Protein AF-A0A8H4Y8Q4-F1 (afdb_monomer)

Radius of gyration: 19.84 Å; Cα contacts (8 Å, |Δi|>4): 386; chains: 1; bounding box: 46×46×52 Å

pLDDT: mean 78.46, std 17.48, range [33.16, 97.38]

Sequence (260 aa):
MHTCTQLSSRVSARIMLDKDYASDEAWLRIAQKLTENYFSKENPYVELVQASLDDVESLYQAFQAAHATFTPTDYWKIVAMSRVRDTEEDKSVSLHQAARLHEAQRYRNIFNALGRTLNDQEAAGRITLERVILSALPHPQGYPLAYHFASRANGIAQLARLAGQGQPGFEKVTNRASYLYIGVYLDSFFSESYLTVDGRHLIGPQKQSDGSFLFRQVAYSPYHTLPMIYATTDLGPLVEVLICHAPAGTHLLCGQPLTS

Solvent-accessible surface area (backbone atoms only — not comparable to full-atom values): 14538 Å² total; per-residue (Å²): 136,72,70,52,80,68,40,80,84,70,60,64,47,74,49,73,47,46,56,90,48,62,83,41,72,69,42,49,51,45,54,47,48,47,40,62,75,51,39,70,78,81,29,90,42,48,45,82,41,80,24,28,61,91,34,40,66,39,40,24,66,66,46,66,84,30,48,59,48,77,56,75,82,61,62,71,60,41,58,68,34,63,72,31,47,53,44,20,76,75,62,82,40,55,52,62,56,35,26,32,56,51,52,35,48,31,42,50,27,51,49,53,16,51,12,48,41,54,48,54,24,51,75,70,75,50,75,56,67,63,34,35,37,37,57,40,39,65,66,47,81,96,38,90,82,43,44,66,32,39,27,40,26,50,29,58,52,45,49,58,53,48,23,74,70,75,39,68,30,37,41,57,45,56,69,18,25,24,37,40,33,68,37,50,50,54,64,55,45,76,44,82,75,83,45,44,60,95,88,38,68,66,41,28,73,40,78,43,98,87,72,50,68,51,72,39,68,92,58,95,43,99,85,56,65,55,42,32,34,54,55,92,73,49,45,61,61,57,52,45,39,58,64,61,70,48,62,61,65,42,76,46,82,42,46,50,59,68,78,131

Structure (mmCIF, N/CA/C/O backbone):
data_AF-A0A8H4Y8Q4-F1
#
_entry.id   AF-A0A8H4Y8Q4-F1
#
loop_
_atom_site.group_PDB
_atom_site.id
_atom_site.type_symbol
_atom_site.label_atom_id
_atom_site.label_alt_id
_atom_site.label_comp_id
_atom_site.label_asym_id
_atom_site.label_entity_id
_atom_site.label_seq_id
_atom_site.pdbx_PDB_ins_code
_atom_site.Cartn_x
_atom_site.Cartn_y
_atom_site.Cartn_z
_atom_site.occupancy
_atom_site.B_iso_or_equiv
_atom_site.auth_seq_id
_atom_site.auth_comp_id
_atom_site.auth_asym_id
_atom_site.auth_atom_id
_atom_site.pdbx_PDB_model_num
ATOM 1 N N . MET A 1 1 ? -2.178 -8.935 23.187 1.00 37.47 1 MET A N 1
ATOM 2 C CA . MET A 1 1 ? -2.497 -10.372 23.002 1.00 37.47 1 MET A CA 1
ATOM 3 C C . MET A 1 1 ? -4.000 -10.678 22.896 1.00 37.47 1 MET A C 1
ATOM 5 O O . MET A 1 1 ? -4.327 -11.834 22.682 1.00 37.47 1 MET A O 1
ATOM 9 N N . HIS A 1 2 ? -4.923 -9.705 22.977 1.00 37.62 2 HIS A N 1
ATOM 10 C CA . HIS A 1 2 ? -6.375 -9.974 22.915 1.00 37.62 2 HIS A CA 1
ATOM 11 C C . HIS A 1 2 ? -7.012 -9.968 21.512 1.00 37.62 2 HIS A C 1
ATOM 13 O O . HIS A 1 2 ? -8.178 -10.322 21.387 1.00 37.62 2 HIS A O 1
ATOM 19 N N . THR A 1 3 ? -6.281 -9.608 20.457 1.00 47.44 3 THR A N 1
ATOM 20 C CA . THR A 1 3 ? -6.874 -9.297 19.146 1.00 47.44 3 THR A CA 1
ATOM 21 C C . THR A 1 3 ? -7.250 -10.519 18.305 1.00 47.44 3 THR A C 1
ATOM 23 O O . THR A 1 3 ? -8.259 -10.482 17.612 1.00 47.44 3 THR A O 1
ATOM 26 N N . CYS A 1 4 ? -6.513 -11.634 18.381 1.00 43.62 4 CYS A N 1
ATOM 27 C CA . CYS A 1 4 ? -6.782 -12.780 17.498 1.00 43.62 4 CYS A CA 1
ATOM 28 C C . CYS A 1 4 ? -7.857 -13.743 18.037 1.00 43.62 4 CYS A C 1
ATOM 30 O O . CYS A 1 4 ? -8.635 -14.311 17.273 1.00 43.62 4 CYS A O 1
ATOM 32 N N . THR A 1 5 ? -7.988 -13.883 19.361 1.00 39.00 5 THR A N 1
ATOM 33 C CA . THR A 1 5 ? -8.936 -14.839 19.962 1.00 39.00 5 THR A CA 1
ATOM 34 C C . THR A 1 5 ? -10.404 -14.459 19.708 1.00 39.00 5 THR A C 1
ATOM 36 O O . THR A 1 5 ? -11.255 -15.343 19.621 1.00 39.00 5 THR A O 1
ATOM 39 N N . GLN A 1 6 ? -10.704 -13.167 19.510 1.00 37.84 6 GLN A N 1
ATOM 40 C CA . GLN A 1 6 ? -12.048 -12.680 19.155 1.00 37.84 6 GLN A CA 1
ATOM 41 C C . GLN A 1 6 ? -12.353 -12.689 17.646 1.00 37.84 6 GLN A C 1
ATOM 43 O O . GLN A 1 6 ? -13.524 -12.634 17.275 1.00 37.84 6 GLN A O 1
ATOM 48 N N . LEU A 1 7 ? -11.346 -12.817 16.772 1.00 41.03 7 LEU A N 1
ATOM 49 C CA . LEU A 1 7 ? -11.551 -12.878 15.317 1.00 41.03 7 LEU A CA 1
ATOM 50 C C . LEU A 1 7 ? -12.158 -14.220 14.864 1.00 41.03 7 LEU A C 1
ATOM 52 O O . LEU A 1 7 ? -12.835 -14.273 13.842 1.00 41.03 7 LEU A O 1
ATOM 56 N N . SER A 1 8 ? -12.010 -15.283 15.660 1.00 34.28 8 SER A N 1
ATOM 57 C CA . SER A 1 8 ? -12.345 -16.673 15.296 1.00 34.28 8 SER A CA 1
ATOM 58 C C . SER A 1 8 ? -13.823 -16.986 14.999 1.00 34.28 8 SER A C 1
ATOM 60 O O . SER A 1 8 ? -14.113 -18.082 14.531 1.00 34.28 8 SER A O 1
ATOM 62 N N . SER A 1 9 ? -14.765 -16.058 15.218 1.00 33.16 9 SER A N 1
ATOM 63 C CA . SER A 1 9 ? -16.194 -16.290 14.925 1.00 33.16 9 SER A CA 1
ATOM 64 C C . SER A 1 9 ? -16.791 -15.401 13.828 1.00 33.16 9 SER A C 1
ATOM 66 O O . SER A 1 9 ? -17.943 -15.620 13.452 1.00 33.16 9 SER A O 1
ATOM 68 N N . ARG A 1 10 ? -16.050 -14.401 13.314 1.00 41.62 10 ARG A N 1
ATOM 69 C CA . ARG A 1 10 ? -16.551 -13.402 12.341 1.00 41.62 10 ARG A CA 1
ATOM 70 C C . ARG A 1 10 ? -15.442 -12.755 11.495 1.00 41.62 10 ARG A C 1
ATOM 72 O O . ARG A 1 10 ? -15.470 -11.544 11.282 1.00 41.62 10 ARG A O 1
ATOM 79 N N . VAL A 1 11 ? -14.435 -13.503 11.037 1.00 44.25 11 VAL A N 1
ATOM 80 C CA . VAL A 1 11 ? -13.510 -12.932 10.040 1.00 44.25 11 VAL A CA 1
ATOM 81 C C . VAL A 1 11 ? -14.318 -12.690 8.769 1.00 44.25 11 VAL A C 1
ATOM 83 O O . VAL A 1 11 ? -14.837 -13.632 8.194 1.00 44.25 11 VAL A O 1
ATOM 86 N N . SER A 1 12 ? -14.477 -11.434 8.367 1.00 54.50 12 SER A N 1
ATOM 87 C CA . SER A 1 12 ? -14.958 -11.054 7.041 1.00 54.50 12 SER A CA 1
ATOM 88 C C . SER A 1 12 ? -13.842 -10.262 6.368 1.00 54.50 12 SER A C 1
ATOM 90 O O . SER A 1 12 ? -13.534 -9.154 6.813 1.00 54.50 12 SER A O 1
ATOM 92 N N . ALA A 1 13 ? -13.181 -10.814 5.353 1.00 56.72 13 ALA A N 1
ATOM 93 C CA . ALA A 1 13 ? -12.210 -10.052 4.572 1.00 56.72 13 ALA A CA 1
ATOM 94 C C . ALA A 1 13 ? -12.961 -9.165 3.576 1.00 56.72 13 ALA A C 1
ATOM 96 O O . ALA A 1 13 ? -13.864 -9.641 2.899 1.00 56.72 13 ALA A O 1
ATOM 97 N N . ARG A 1 14 ? -12.586 -7.888 3.473 1.00 61.12 14 ARG A N 1
ATOM 98 C CA . ARG A 1 14 ? -13.095 -6.988 2.433 1.00 61.12 14 ARG A CA 1
ATOM 99 C C . ARG A 1 14 ? -12.032 -6.804 1.372 1.00 61.12 14 ARG A C 1
ATOM 101 O O . ARG A 1 14 ? -10.989 -6.217 1.653 1.00 61.12 14 ARG A O 1
ATOM 108 N N . ILE A 1 15 ? -12.283 -7.315 0.172 1.00 58.69 15 ILE A N 1
ATOM 109 C CA . ILE A 1 15 ? -11.370 -7.134 -0.958 1.00 58.69 15 ILE A CA 1
ATOM 110 C C . ILE A 1 15 ? -11.899 -5.997 -1.819 1.00 58.69 15 ILE A C 1
ATOM 112 O O . ILE A 1 15 ? -13.039 -6.024 -2.281 1.00 58.69 15 ILE A O 1
ATOM 116 N N . MET A 1 16 ? -11.050 -4.992 -2.013 1.00 63.53 16 MET A N 1
ATOM 117 C CA . MET A 1 16 ? -11.364 -3.824 -2.819 1.00 63.53 16 MET A CA 1
ATOM 118 C C . MET A 1 16 ? -10.990 -4.067 -4.274 1.00 63.53 16 MET A C 1
ATOM 120 O O . MET A 1 16 ? -9.832 -4.347 -4.588 1.00 63.53 16 MET A O 1
ATOM 124 N N . LEU A 1 17 ? -11.963 -3.894 -5.161 1.00 55.91 17 LEU A N 1
ATOM 125 C CA . LEU A 1 17 ? -11.732 -3.814 -6.598 1.00 55.91 17 LEU A CA 1
ATOM 126 C C . LEU A 1 17 ? -11.793 -2.344 -7.002 1.00 55.91 17 LEU A C 1
ATOM 128 O O . LEU A 1 17 ? -12.824 -1.702 -6.811 1.00 55.91 17 LEU A O 1
ATOM 132 N N . ASP A 1 18 ? -10.681 -1.814 -7.506 1.00 56.69 18 ASP A N 1
ATOM 133 C CA . ASP A 1 18 ? -10.576 -0.411 -7.909 1.00 56.69 18 ASP A CA 1
ATOM 134 C C . ASP A 1 18 ? -11.319 -0.157 -9.240 1.00 56.69 18 ASP A C 1
ATOM 136 O O . ASP A 1 18 ? -11.159 -0.892 -10.215 1.00 56.69 18 ASP A O 1
ATOM 140 N N . LYS A 1 19 ? -12.200 0.851 -9.259 1.00 48.88 19 LYS A N 1
ATOM 141 C CA . LYS A 1 19 ? -13.142 1.138 -10.357 1.00 48.88 19 LYS A CA 1
ATOM 142 C C . LYS A 1 19 ? -12.472 1.505 -11.679 1.00 48.88 19 LYS A C 1
ATOM 144 O O . LYS A 1 19 ? -13.061 1.268 -12.730 1.00 48.88 19 LYS A O 1
ATOM 149 N N . ASP A 1 20 ? -11.244 2.019 -11.639 1.00 51.69 20 ASP A N 1
ATOM 150 C CA . ASP A 1 20 ? -10.467 2.306 -12.851 1.00 51.69 20 ASP A CA 1
ATOM 151 C C . ASP A 1 20 ? -10.075 1.022 -13.607 1.00 51.69 20 ASP A C 1
ATOM 153 O O . ASP A 1 20 ? -9.630 1.083 -14.750 1.00 51.69 20 ASP A O 1
ATOM 157 N N . TYR A 1 21 ? -10.279 -0.147 -12.988 1.00 50.00 21 TYR A N 1
ATOM 158 C CA . TYR A 1 21 ? -10.114 -1.463 -13.599 1.00 50.00 21 TYR A CA 1
ATOM 159 C C . TYR A 1 21 ? -11.422 -2.034 -14.182 1.00 50.00 21 TYR A C 1
ATOM 161 O O . TYR A 1 21 ? -11.396 -3.116 -14.751 1.00 50.00 21 TYR A O 1
ATOM 169 N N . ALA A 1 22 ? -12.572 -1.355 -14.068 1.00 41.34 22 ALA A N 1
ATOM 170 C CA . ALA A 1 22 ? -13.877 -1.906 -14.467 1.00 41.34 22 ALA A CA 1
ATOM 171 C C . ALA A 1 22 ? -14.235 -1.731 -15.959 1.00 41.34 22 ALA A C 1
ATOM 173 O O . ALA A 1 22 ? -15.208 -2.325 -16.418 1.00 41.34 22 ALA A O 1
ATOM 174 N N . SER A 1 23 ? -13.482 -0.930 -16.722 1.00 42.22 23 SER A N 1
ATOM 175 C CA . SER A 1 23 ? -13.707 -0.721 -18.165 1.00 42.22 23 SER A CA 1
ATOM 176 C C . SER A 1 23 ? -12.983 -1.729 -19.063 1.00 42.22 23 SER A C 1
ATOM 178 O O . SER A 1 23 ? -13.208 -1.749 -20.271 1.00 42.22 23 SER A O 1
ATOM 180 N N . ASP A 1 24 ? -12.126 -2.571 -18.489 1.00 48.88 24 ASP A N 1
ATOM 181 C CA . ASP A 1 24 ? -11.402 -3.617 -19.197 1.00 48.88 24 ASP A CA 1
ATOM 182 C C . ASP A 1 24 ? -12.163 -4.944 -19.041 1.00 48.88 24 ASP A C 1
ATOM 184 O O . ASP A 1 24 ? -12.307 -5.475 -17.935 1.00 48.88 24 ASP A O 1
ATOM 188 N N . GLU A 1 25 ? -12.678 -5.489 -20.148 1.00 46.06 25 GLU A N 1
ATOM 189 C CA . GLU A 1 25 ? -13.398 -6.771 -20.164 1.00 46.06 25 GLU A CA 1
ATOM 190 C C . GLU A 1 25 ? -12.602 -7.908 -19.505 1.00 46.06 25 GLU A C 1
ATOM 192 O O . GLU A 1 25 ? -13.195 -8.831 -18.937 1.00 46.06 25 GLU A O 1
ATOM 197 N N . ALA A 1 26 ? -11.266 -7.849 -19.535 1.00 45.84 26 ALA A N 1
ATOM 198 C CA . ALA A 1 26 ? -10.424 -8.825 -18.857 1.00 45.84 26 ALA A CA 1
ATOM 199 C C . ALA A 1 26 ? -10.619 -8.785 -17.333 1.00 45.84 26 ALA A C 1
ATOM 201 O O . ALA A 1 26 ? -10.642 -9.832 -16.688 1.00 45.84 26 ALA A O 1
ATOM 202 N N . TRP A 1 27 ? -10.832 -7.602 -16.754 1.00 49.31 27 TRP A N 1
ATOM 203 C CA . TRP A 1 27 ? -11.018 -7.418 -15.317 1.00 49.31 27 TRP A CA 1
ATOM 204 C C . TRP A 1 27 ? -12.427 -7.726 -14.846 1.00 49.31 27 TRP A C 1
ATOM 206 O O . TRP A 1 27 ? -12.563 -8.300 -13.771 1.00 49.31 27 TRP A O 1
ATOM 216 N N . LEU A 1 28 ? -13.459 -7.454 -15.646 1.00 48.72 28 LEU A N 1
ATOM 217 C CA . LEU A 1 28 ? -14.800 -7.968 -15.352 1.00 48.72 28 LEU A CA 1
ATOM 218 C C . LEU A 1 28 ? -14.789 -9.499 -15.318 1.00 48.72 28 LEU A C 1
ATOM 220 O O . LEU A 1 28 ? -15.337 -10.087 -14.392 1.00 48.72 28 LEU A O 1
ATOM 224 N N . ARG A 1 29 ? -14.059 -10.148 -16.236 1.00 51.59 29 ARG A N 1
ATOM 225 C CA . ARG A 1 29 ? -13.856 -11.606 -16.224 1.00 51.59 29 ARG A CA 1
ATOM 226 C C . ARG A 1 29 ? -12.998 -12.085 -15.053 1.00 51.59 29 ARG A C 1
ATOM 228 O O . ARG A 1 29 ? -13.251 -13.173 -14.551 1.00 51.59 29 ARG A O 1
ATOM 235 N N . ILE A 1 30 ? -12.000 -11.321 -14.601 1.00 51.16 30 ILE A N 1
ATOM 236 C CA . ILE A 1 30 ? -11.192 -11.663 -13.415 1.00 51.16 30 ILE A CA 1
ATOM 237 C C . ILE A 1 30 ? -12.004 -11.474 -12.135 1.00 51.16 30 ILE A C 1
ATOM 239 O O . ILE A 1 30 ? -12.011 -12.370 -11.306 1.00 51.16 30 ILE A O 1
ATOM 243 N N . ALA A 1 31 ? -12.720 -10.363 -11.974 1.00 50.50 31 ALA A N 1
ATOM 244 C CA . ALA A 1 31 ? -13.616 -10.122 -10.849 1.00 50.50 31 ALA A CA 1
ATOM 245 C C . ALA A 1 31 ? -14.717 -11.185 -10.805 1.00 50.50 31 ALA A C 1
ATOM 247 O O . ALA A 1 31 ? -14.962 -11.763 -9.750 1.00 50.50 31 ALA A O 1
ATOM 248 N N . GLN A 1 32 ? -15.302 -11.521 -11.956 1.00 52.50 32 GLN A N 1
ATOM 249 C CA . GLN A 1 32 ? -16.266 -12.605 -12.093 1.00 52.50 32 GLN A CA 1
ATOM 250 C C . GLN A 1 32 ? -15.640 -13.962 -11.746 1.00 52.50 32 GLN A C 1
ATOM 252 O O . GLN A 1 32 ? -16.186 -14.653 -10.901 1.00 52.50 32 GLN A O 1
ATOM 257 N N . LYS A 1 33 ? -14.453 -14.310 -12.263 1.00 54.44 33 LYS A N 1
ATOM 258 C CA . LYS A 1 33 ? -13.744 -15.556 -11.906 1.00 54.44 33 LYS A CA 1
ATOM 259 C C . LYS A 1 33 ? -13.305 -15.616 -10.446 1.00 54.44 33 LYS A C 1
ATOM 261 O O . LYS A 1 33 ? -13.324 -16.691 -9.865 1.00 54.44 33 LYS A O 1
ATOM 266 N N . LEU A 1 34 ? -12.895 -14.503 -9.846 1.00 52.91 34 LEU A N 1
ATOM 267 C CA . LEU A 1 34 ? -12.576 -14.418 -8.420 1.00 52.91 34 LEU A CA 1
ATOM 268 C C . LEU A 1 34 ? -13.847 -14.649 -7.598 1.00 52.91 34 LEU A C 1
ATOM 270 O O . LEU A 1 34 ? -13.844 -15.442 -6.662 1.00 52.91 34 LEU A O 1
ATOM 274 N N . THR A 1 35 ? -14.954 -14.025 -7.999 1.00 55.12 35 THR A N 1
ATOM 275 C CA . THR A 1 35 ? -16.261 -14.202 -7.358 1.00 55.12 35 THR A CA 1
ATOM 276 C C . THR A 1 35 ? -16.765 -15.642 -7.505 1.00 55.12 35 THR A C 1
ATOM 278 O O . THR A 1 35 ? -17.180 -16.255 -6.526 1.00 55.12 35 THR A O 1
ATOM 281 N N . GLU A 1 36 ? -16.671 -16.220 -8.701 1.00 54.97 36 GLU A N 1
ATOM 282 C CA . GLU A 1 36 ? -17.127 -17.573 -9.029 1.00 54.97 36 GLU A CA 1
ATOM 283 C C . GLU A 1 36 ? -16.255 -18.654 -8.373 1.00 54.97 36 GLU A C 1
ATOM 285 O O . GLU A 1 36 ? -16.805 -19.536 -7.717 1.00 54.97 36 GLU A O 1
ATOM 290 N N . ASN A 1 37 ? -14.922 -18.561 -8.478 1.00 47.72 37 ASN A N 1
ATOM 291 C CA . ASN A 1 37 ? -13.997 -19.612 -8.030 1.00 47.72 37 ASN A CA 1
ATOM 292 C C . ASN A 1 37 ? -13.602 -19.520 -6.552 1.00 47.72 37 ASN A C 1
ATOM 294 O O . ASN A 1 37 ? -13.277 -20.547 -5.971 1.00 47.72 37 ASN A O 1
ATOM 298 N N . TYR A 1 38 ? -13.601 -18.330 -5.940 1.00 49.00 38 TYR A N 1
ATOM 299 C CA . TYR A 1 38 ? -13.108 -18.163 -4.564 1.00 49.00 38 TYR A CA 1
ATOM 300 C C . TYR A 1 38 ? -14.175 -17.700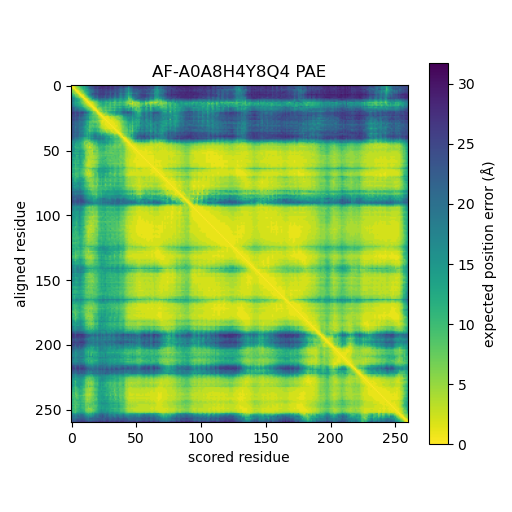 -3.566 1.00 49.00 38 TYR A C 1
ATOM 302 O O . TYR A 1 38 ? -14.042 -17.994 -2.379 1.00 49.00 38 TYR A O 1
ATOM 310 N N . PHE A 1 39 ? -15.241 -17.015 -4.005 1.00 55.06 39 PHE A N 1
ATOM 311 C CA . PHE A 1 39 ? -16.126 -16.294 -3.073 1.00 55.06 39 PHE A CA 1
ATOM 312 C C . PHE A 1 39 ? -17.601 -16.716 -3.083 1.00 55.06 39 PHE A C 1
ATOM 314 O O . PHE A 1 39 ? -18.301 -16.449 -2.112 1.00 55.06 39 PHE A O 1
ATOM 321 N N . SER A 1 40 ? -18.091 -17.424 -4.107 1.00 51.12 40 SER A N 1
ATOM 322 C CA . SER A 1 40 ? -19.528 -17.747 -4.203 1.00 51.12 40 SER A CA 1
ATOM 323 C C . SER A 1 40 ? -19.951 -19.081 -3.567 1.00 51.12 40 SER A C 1
ATOM 325 O O . SER A 1 40 ? -21.141 -19.273 -3.315 1.00 51.12 40 SER A O 1
ATOM 327 N N . LYS A 1 41 ? -19.012 -19.988 -3.245 1.00 50.09 41 LYS A N 1
ATOM 328 C CA . LYS A 1 41 ? -19.313 -21.255 -2.537 1.00 50.09 41 LYS A CA 1
ATOM 329 C C . LYS A 1 41 ? -18.274 -21.724 -1.514 1.00 50.09 41 LYS A C 1
ATOM 331 O O . LYS A 1 41 ? -18.666 -22.402 -0.570 1.00 50.09 41 LYS A O 1
ATOM 336 N N . GLU A 1 42 ? -16.995 -21.380 -1.663 1.00 52.31 42 GLU A N 1
ATOM 337 C CA . GLU A 1 42 ? -15.927 -21.956 -0.821 1.00 52.31 42 GLU A CA 1
ATOM 338 C C . GLU A 1 42 ? -15.462 -21.057 0.334 1.00 52.31 42 GLU A C 1
ATOM 340 O O . GLU A 1 42 ? -14.870 -21.560 1.288 1.00 52.31 42 GLU A O 1
ATOM 345 N N . ASN A 1 43 ? -15.763 -19.752 0.314 1.00 60.03 43 ASN A N 1
ATOM 346 C CA . ASN A 1 43 ? -15.343 -18.844 1.383 1.00 60.03 43 ASN A CA 1
ATOM 347 C C . ASN A 1 43 ? -16.408 -17.775 1.716 1.00 60.03 43 ASN A C 1
ATOM 349 O O . ASN A 1 43 ? -16.296 -16.632 1.272 1.00 60.03 43 ASN A O 1
ATOM 353 N N . PRO A 1 44 ? -17.439 -18.110 2.524 1.00 66.00 44 PRO A N 1
ATOM 354 C CA . PRO A 1 44 ? -18.514 -17.181 2.913 1.00 66.00 44 PRO A CA 1
ATOM 355 C C . PRO A 1 44 ? -18.034 -16.027 3.815 1.00 66.00 44 PRO A C 1
ATOM 357 O O . PRO A 1 44 ? -18.818 -15.167 4.208 1.00 66.00 44 PRO A O 1
ATOM 360 N N . TYR A 1 45 ? -16.746 -16.021 4.156 1.00 73.06 45 TYR A N 1
ATOM 361 C CA . TYR A 1 45 ? -16.073 -15.067 5.026 1.00 73.06 45 TYR A CA 1
ATOM 362 C C . TYR A 1 45 ? -15.351 -13.965 4.240 1.00 73.06 45 TYR A C 1
ATOM 364 O O . TYR A 1 45 ? -14.514 -13.257 4.795 1.00 73.06 45 TYR A O 1
ATOM 372 N N . VAL A 1 46 ? -15.628 -13.808 2.944 1.00 73.19 46 VAL A N 1
ATOM 373 C CA . VAL A 1 46 ? -15.052 -12.730 2.135 1.00 73.19 46 VAL A CA 1
ATOM 374 C C . VAL A 1 46 ? -16.153 -11.948 1.434 1.00 73.19 46 VAL A C 1
ATOM 376 O O . VAL A 1 46 ? -16.982 -12.498 0.717 1.00 73.19 46 VAL A O 1
ATOM 379 N N . GLU A 1 47 ? -16.135 -10.640 1.650 1.00 79.00 47 GLU A N 1
ATOM 380 C CA . GLU A 1 47 ? -17.000 -9.650 1.029 1.00 79.00 47 GLU A CA 1
ATOM 381 C C . GLU A 1 47 ? -16.192 -8.891 -0.033 1.00 79.00 47 GLU A C 1
ATOM 383 O O . GLU A 1 47 ? -15.110 -8.360 0.233 1.00 79.00 47 GLU A O 1
ATOM 388 N N . LEU A 1 48 ? -16.715 -8.816 -1.253 1.00 75.62 48 LEU A N 1
ATOM 389 C CA . LEU A 1 48 ? -16.164 -7.940 -2.283 1.00 75.62 48 LEU A CA 1
ATOM 390 C C . LEU A 1 48 ? -16.822 -6.570 -2.170 1.00 75.62 48 LEU A C 1
ATOM 392 O O . LEU A 1 48 ? -18.045 -6.459 -2.222 1.00 75.62 48 LEU A O 1
ATOM 396 N N . VAL A 1 49 ? -16.002 -5.528 -2.045 1.00 81.38 49 VAL A N 1
ATOM 397 C CA . VAL A 1 49 ? -16.469 -4.141 -1.997 1.00 81.38 49 VAL A CA 1
ATOM 398 C C . VAL A 1 49 ? -15.904 -3.374 -3.184 1.00 81.38 49 VAL A C 1
ATOM 400 O O . VAL A 1 49 ? -14.707 -3.423 -3.480 1.00 81.38 49 VAL A O 1
ATOM 403 N N . GLN A 1 50 ? -16.771 -2.657 -3.887 1.00 79.88 50 GLN A N 1
ATOM 404 C CA . GLN A 1 50 ? -16.339 -1.771 -4.958 1.00 79.88 50 GLN A CA 1
ATOM 405 C C . GLN A 1 50 ? -15.799 -0.479 -4.344 1.00 79.88 50 GLN A C 1
ATOM 407 O O . GLN A 1 50 ? -16.493 0.196 -3.586 1.00 79.88 50 GLN A O 1
ATOM 412 N N . ALA A 1 51 ? -14.561 -0.129 -4.676 1.00 84.94 51 ALA A N 1
ATOM 413 C CA . ALA A 1 51 ? -13.925 1.102 -4.221 1.00 84.94 51 ALA A CA 1
ATOM 414 C C . ALA A 1 51 ? -12.983 1.622 -5.310 1.00 84.94 51 ALA A C 1
ATOM 416 O O . ALA A 1 51 ? -12.952 1.095 -6.412 1.00 84.94 51 ALA A O 1
ATOM 417 N N . SER A 1 52 ? -12.237 2.688 -5.059 1.00 88.06 52 SER A N 1
ATOM 418 C CA . SER A 1 52 ? -11.275 3.225 -6.018 1.00 88.06 52 SER A CA 1
ATOM 419 C C . SER A 1 52 ? -10.182 3.987 -5.308 1.00 88.06 52 SER A C 1
ATOM 421 O O . SER A 1 52 ? -10.465 4.858 -4.489 1.00 88.06 52 SER A O 1
ATOM 423 N N . LEU A 1 53 ? -8.926 3.731 -5.674 1.00 90.62 53 LEU A N 1
ATOM 424 C CA . LEU A 1 53 ? -7.785 4.434 -5.078 1.00 90.62 53 LEU A CA 1
ATOM 425 C C . LEU A 1 53 ? -7.769 5.929 -5.437 1.00 90.62 53 LEU A C 1
ATOM 427 O O . LEU A 1 53 ? -7.112 6.731 -4.773 1.00 90.62 53 LEU A O 1
ATOM 431 N N . ASP A 1 54 ? -8.540 6.319 -6.447 1.00 90.12 54 ASP A N 1
ATOM 432 C CA . ASP A 1 54 ? -8.729 7.698 -6.887 1.00 90.12 54 ASP A CA 1
ATOM 433 C C . ASP A 1 54 ? -9.937 8.404 -6.244 1.00 90.12 54 ASP A C 1
ATOM 435 O O . ASP A 1 54 ? -10.178 9.575 -6.520 1.00 90.12 54 ASP A O 1
ATOM 439 N N . ASP A 1 55 ? -10.687 7.724 -5.372 1.00 92.62 55 ASP A N 1
ATOM 440 C CA . ASP A 1 55 ? -11.938 8.232 -4.802 1.00 92.62 55 ASP A CA 1
ATOM 441 C C . ASP A 1 55 ? -11.994 8.006 -3.288 1.00 92.62 55 ASP A C 1
ATOM 443 O O . ASP A 1 55 ? -12.310 6.916 -2.805 1.00 92.62 55 ASP A O 1
ATOM 447 N N . VAL A 1 56 ? -11.700 9.072 -2.542 1.00 95.81 56 VAL A N 1
ATOM 448 C CA . VAL A 1 56 ? -11.616 9.063 -1.074 1.00 95.81 56 VAL A CA 1
ATOM 449 C C . VAL A 1 56 ? -12.911 8.589 -0.416 1.00 95.81 56 VAL A C 1
ATOM 451 O O . VAL A 1 56 ? -12.837 7.891 0.593 1.00 95.81 56 VAL A O 1
ATOM 454 N N . GLU A 1 57 ? -14.079 8.936 -0.962 1.00 95.75 57 GLU A N 1
ATOM 455 C CA . GLU A 1 57 ? -15.356 8.532 -0.367 1.00 95.75 57 GLU A CA 1
ATOM 456 C C . GLU A 1 57 ? -15.537 7.020 -0.494 1.00 95.75 57 GLU A C 1
ATOM 458 O O . GLU A 1 57 ? -15.834 6.348 0.490 1.00 95.75 57 GLU A O 1
ATOM 463 N N . SER A 1 58 ? -15.250 6.461 -1.671 1.00 92.88 58 SER A N 1
ATOM 464 C CA . SER A 1 58 ? -15.333 5.012 -1.883 1.00 92.88 58 SER A CA 1
ATOM 465 C C . SER A 1 58 ? -14.380 4.220 -0.970 1.00 92.88 58 SER A C 1
ATOM 467 O O . SER A 1 58 ? -14.751 3.176 -0.435 1.00 92.88 58 SER A O 1
ATOM 469 N N . LEU A 1 59 ? -13.168 4.744 -0.732 1.00 94.69 59 LEU A N 1
ATOM 470 C CA . LEU A 1 59 ? -12.195 4.162 0.199 1.00 94.69 59 LEU A CA 1
ATOM 471 C C . LEU A 1 59 ? -12.701 4.223 1.641 1.00 94.69 59 LEU A C 1
ATOM 473 O O . LEU A 1 59 ? -12.614 3.245 2.378 1.00 94.69 59 LEU A O 1
ATOM 477 N N . TYR A 1 60 ? -13.242 5.373 2.041 1.00 95.44 60 TYR A N 1
ATOM 478 C CA . TYR A 1 60 ? -13.794 5.579 3.373 1.00 95.44 60 TYR A CA 1
ATOM 479 C C . TYR A 1 60 ? -14.921 4.579 3.665 1.00 95.44 60 TYR A C 1
ATOM 481 O O . TYR A 1 60 ? -14.869 3.894 4.685 1.00 95.44 60 TYR A O 1
ATOM 489 N N . GLN A 1 61 ? -15.868 4.407 2.736 1.00 92.25 61 GLN A N 1
AT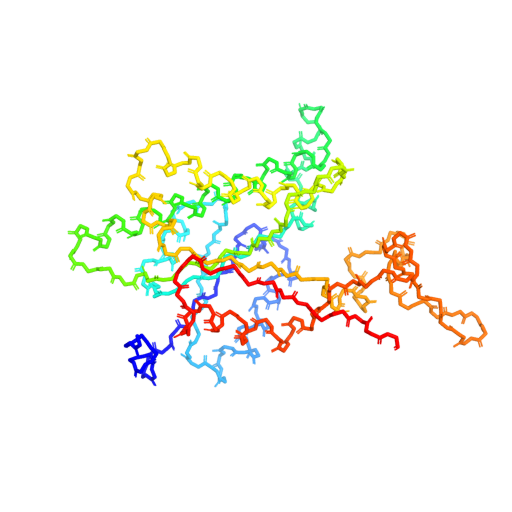OM 490 C CA . GLN A 1 61 ? -16.949 3.421 2.863 1.00 92.25 61 GLN A CA 1
ATOM 491 C C . GLN A 1 61 ? -16.410 1.985 2.994 1.00 92.25 61 GLN A C 1
ATOM 493 O O . GLN A 1 61 ? -16.884 1.213 3.832 1.00 92.25 61 GLN A O 1
ATOM 498 N N . ALA A 1 62 ? -15.367 1.632 2.232 1.00 90.12 62 ALA A N 1
ATOM 499 C CA . ALA A 1 62 ? -14.725 0.323 2.342 1.00 90.12 62 ALA A CA 1
ATOM 500 C C . ALA A 1 62 ? -14.093 0.086 3.731 1.00 90.12 62 ALA A C 1
ATOM 502 O O . ALA A 1 62 ? -14.151 -1.033 4.251 1.00 90.12 62 ALA A O 1
ATOM 503 N N . PHE A 1 63 ? -13.538 1.131 4.357 1.00 93.25 63 PHE A N 1
ATOM 504 C CA . PHE A 1 63 ? -12.825 1.041 5.636 1.00 93.25 63 PHE A CA 1
ATOM 505 C C . PHE A 1 63 ? -13.714 1.070 6.885 1.00 93.25 63 PHE A C 1
ATOM 507 O O . PHE A 1 63 ? -13.269 0.593 7.928 1.00 93.25 63 PHE A O 1
ATOM 514 N N . GLN A 1 64 ? -14.953 1.571 6.811 1.00 89.50 64 GLN A N 1
ATOM 515 C CA . GLN A 1 64 ? -15.786 1.840 7.997 1.00 89.50 64 GLN A CA 1
ATOM 516 C C . GLN A 1 64 ? -15.923 0.666 8.985 1.00 89.50 64 GLN A C 1
ATOM 518 O O . GLN A 1 64 ? -15.899 0.889 10.195 1.00 89.50 64 GLN A O 1
ATOM 523 N N . ALA A 1 65 ? -16.049 -0.570 8.491 1.00 84.06 65 ALA A N 1
ATOM 524 C CA . ALA A 1 65 ? -16.235 -1.766 9.323 1.00 84.06 65 ALA A CA 1
ATOM 525 C C . ALA A 1 65 ? -14.961 -2.617 9.493 1.00 84.06 65 ALA A C 1
ATOM 527 O O . ALA A 1 65 ? -15.010 -3.710 10.061 1.00 84.06 65 ALA A O 1
ATOM 528 N N . ALA A 1 66 ? -13.819 -2.154 8.979 1.00 89.81 66 ALA A N 1
ATOM 529 C CA . ALA A 1 66 ? -12.582 -2.921 9.006 1.00 89.81 66 ALA A CA 1
ATOM 530 C C . ALA A 1 66 ? -11.942 -2.921 10.406 1.00 89.81 66 ALA A C 1
ATOM 532 O O . ALA A 1 66 ? -11.956 -1.912 11.116 1.00 89.81 66 ALA A O 1
ATOM 533 N N . HIS A 1 67 ? -11.338 -4.055 10.777 1.00 91.88 67 HIS A N 1
ATOM 534 C CA . HIS A 1 67 ? -10.467 -4.165 11.958 1.00 91.88 67 HIS A CA 1
ATOM 535 C C . HIS A 1 67 ? -8.986 -4.005 11.605 1.00 91.88 67 HIS A C 1
ATOM 537 O O . HIS A 1 67 ? -8.180 -3.505 12.390 1.00 91.88 67 HIS A O 1
ATOM 543 N N . ALA A 1 68 ? -8.633 -4.401 10.387 1.00 94.19 68 ALA A N 1
ATOM 544 C CA . ALA A 1 68 ? -7.310 -4.264 9.819 1.00 94.19 68 ALA A CA 1
ATOM 545 C C . ALA A 1 68 ? -7.421 -3.928 8.330 1.00 94.19 68 ALA A C 1
ATOM 547 O O . ALA A 1 68 ? -8.411 -4.274 7.685 1.00 94.19 68 ALA A O 1
ATOM 548 N N . THR A 1 69 ? -6.395 -3.287 7.777 1.00 94.44 69 THR A N 1
ATOM 549 C CA . THR A 1 69 ? -6.280 -3.036 6.333 1.00 94.44 69 THR A CA 1
ATOM 550 C C . THR A 1 69 ? -4.930 -3.506 5.812 1.00 94.44 69 THR A C 1
ATOM 552 O O . THR A 1 69 ? -3.931 -3.435 6.524 1.00 94.44 69 THR A O 1
ATOM 555 N N . PHE A 1 70 ? -4.895 -3.951 4.558 1.00 93.12 70 PHE A N 1
ATOM 556 C CA . PHE A 1 70 ? -3.670 -4.123 3.784 1.00 93.12 70 PHE A CA 1
ATOM 557 C C . PHE A 1 70 ? -3.818 -3.335 2.484 1.00 93.12 70 PHE A C 1
ATOM 559 O O . PHE A 1 70 ? -4.717 -3.620 1.697 1.00 93.12 70 PHE A O 1
ATOM 566 N N . THR A 1 71 ? -2.977 -2.320 2.271 1.00 88.06 71 THR A N 1
ATOM 567 C CA . THR A 1 71 ? -3.151 -1.362 1.166 1.00 88.06 71 THR A CA 1
ATOM 568 C C . THR A 1 71 ? -1.938 -1.354 0.226 1.00 88.06 71 THR A C 1
ATOM 570 O O . THR A 1 71 ? -1.018 -0.544 0.403 1.00 88.06 71 THR A O 1
ATOM 573 N N . PRO A 1 72 ? -1.883 -2.259 -0.766 1.00 87.56 72 PRO A N 1
ATOM 574 C CA . PRO A 1 72 ? -0.896 -2.191 -1.835 1.00 87.56 72 PRO A CA 1
ATOM 575 C C . PRO A 1 72 ? -1.301 -1.175 -2.915 1.00 87.56 72 PRO A C 1
ATOM 5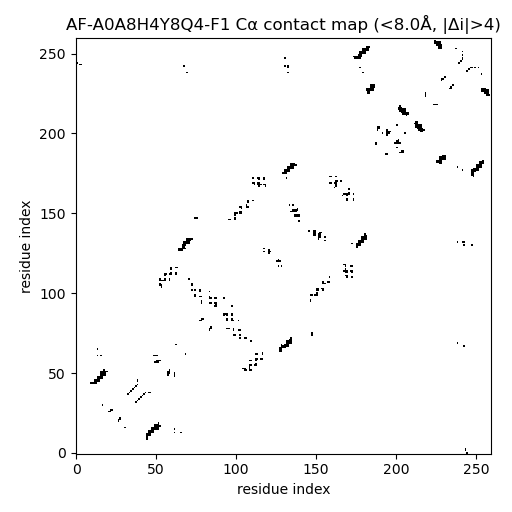77 O O . PRO A 1 72 ? -2.477 -1.013 -3.234 1.00 87.56 72 PRO A O 1
ATOM 580 N N . THR A 1 73 ? -0.309 -0.531 -3.526 1.00 87.12 73 THR A N 1
ATOM 581 C CA . THR A 1 73 ? -0.447 0.227 -4.780 1.00 87.12 73 THR A CA 1
ATOM 582 C C . THR A 1 73 ? 0.275 -0.508 -5.910 1.00 87.12 73 THR A C 1
ATOM 584 O O . THR A 1 73 ? 1.246 -1.229 -5.668 1.00 87.12 73 THR A O 1
ATOM 587 N N . ASP A 1 74 ? -0.180 -0.343 -7.153 1.00 84.81 74 ASP A N 1
ATOM 588 C CA . ASP A 1 74 ? 0.410 -1.001 -8.326 1.00 84.81 74 ASP A CA 1
ATOM 589 C C . ASP A 1 74 ? 0.985 0.035 -9.301 1.00 84.81 74 ASP A C 1
ATOM 591 O O . ASP A 1 74 ? 0.278 0.587 -10.145 1.00 84.81 74 ASP A O 1
ATOM 595 N N . TYR A 1 75 ? 2.281 0.313 -9.161 1.00 85.94 75 TYR A N 1
ATOM 596 C CA . TYR A 1 75 ? 2.988 1.296 -9.981 1.00 85.94 75 TYR A CA 1
ATOM 597 C C . TYR A 1 75 ? 2.984 0.947 -11.473 1.00 85.94 75 TYR A C 1
ATOM 599 O O . TYR A 1 75 ? 2.794 1.824 -12.313 1.00 85.94 75 TYR A O 1
ATOM 607 N N . TRP A 1 76 ? 3.181 -0.326 -11.822 1.00 81.62 76 TRP A N 1
ATOM 608 C CA . TRP A 1 76 ? 3.271 -0.740 -13.224 1.00 81.62 76 TRP A CA 1
ATOM 609 C C . TRP A 1 76 ? 1.926 -0.626 -13.929 1.00 81.62 76 TRP A C 1
ATOM 611 O O . TRP A 1 76 ? 1.873 -0.192 -15.080 1.00 81.62 76 TRP A O 1
ATOM 621 N N . LYS A 1 77 ? 0.826 -0.906 -13.223 1.00 79.12 77 LYS A N 1
ATOM 622 C CA . LYS A 1 77 ? -0.508 -0.604 -13.750 1.00 79.12 77 LYS A CA 1
ATOM 623 C C . LYS A 1 77 ? -0.749 0.890 -13.903 1.00 79.12 77 LYS A C 1
ATOM 625 O O . LYS A 1 77 ? -1.326 1.284 -14.907 1.00 79.12 77 LYS A O 1
ATOM 630 N N . ILE A 1 78 ? -0.280 1.722 -12.972 1.00 84.94 78 ILE A N 1
ATOM 631 C CA . ILE A 1 78 ? -0.383 3.185 -13.101 1.00 84.94 78 ILE A CA 1
ATOM 632 C C . ILE A 1 78 ? 0.337 3.670 -14.370 1.00 84.94 78 ILE A C 1
ATOM 634 O O . ILE A 1 78 ? -0.225 4.461 -15.119 1.00 84.94 78 ILE A O 1
ATOM 638 N N . VAL A 1 79 ? 1.531 3.149 -14.670 1.00 82.69 79 VAL A N 1
ATOM 639 C CA . VAL A 1 79 ? 2.259 3.448 -15.924 1.00 82.69 79 VAL A CA 1
ATOM 640 C C . VAL A 1 79 ? 1.453 3.050 -17.174 1.00 82.69 79 VAL A C 1
ATOM 642 O O . VAL A 1 79 ? 1.559 3.690 -18.222 1.00 82.69 79 VAL A O 1
ATOM 645 N N . ALA A 1 80 ? 0.630 2.004 -17.085 1.00 79.62 80 ALA A N 1
ATOM 646 C CA . ALA A 1 80 ? -0.210 1.544 -18.188 1.00 79.62 80 ALA A CA 1
ATOM 647 C C . ALA A 1 80 ? -1.514 2.348 -18.375 1.00 79.62 80 ALA A C 1
ATOM 649 O O . ALA A 1 80 ? -2.148 2.205 -19.418 1.00 79.62 80 ALA A O 1
ATOM 650 N N . MET A 1 81 ? -1.917 3.197 -17.421 1.00 78.75 81 MET A N 1
ATOM 651 C CA . MET A 1 81 ? -3.172 3.958 -17.499 1.00 78.75 81 MET A CA 1
ATOM 652 C C . MET A 1 81 ? -3.119 5.049 -18.572 1.00 78.75 81 MET A C 1
ATOM 654 O O . MET A 1 81 ? -2.190 5.856 -18.585 1.00 78.75 81 MET A O 1
ATOM 658 N N . SER A 1 82 ? -4.165 5.141 -19.400 1.00 73.69 82 SER A N 1
ATOM 659 C CA . SER A 1 82 ? -4.295 6.173 -20.442 1.00 73.69 82 SER A CA 1
ATOM 660 C C . SER A 1 82 ? -4.133 7.582 -19.877 1.00 73.69 82 SER A C 1
ATOM 662 O O . SER A 1 82 ? -3.213 8.276 -20.266 1.00 73.69 82 SER A O 1
ATOM 664 N N . ARG A 1 83 ? -4.883 7.948 -18.834 1.00 74.38 83 ARG A N 1
ATOM 665 C CA . ARG A 1 83 ? -4.795 9.281 -18.200 1.00 74.38 83 ARG A CA 1
ATOM 666 C C . ARG A 1 83 ? -3.404 9.676 -17.682 1.00 74.38 83 ARG A C 1
ATOM 668 O O . ARG A 1 83 ? -3.106 10.861 -17.534 1.00 74.38 83 ARG A O 1
ATOM 675 N N . VAL A 1 84 ? -2.560 8.700 -17.339 1.00 78.31 84 VAL A N 1
ATOM 676 C CA . VAL A 1 84 ? -1.172 8.958 -16.918 1.00 78.31 84 VAL A CA 1
ATOM 677 C C . VAL A 1 84 ? -0.301 9.248 -18.139 1.00 78.31 84 VAL A C 1
ATOM 679 O O . VAL A 1 84 ? 0.577 10.103 -18.056 1.00 78.31 84 VAL A O 1
ATOM 682 N N . ARG A 1 85 ? -0.585 8.594 -19.269 1.00 72.19 85 ARG A N 1
ATOM 683 C CA . ARG A 1 85 ? 0.012 8.896 -20.575 1.00 72.19 85 ARG A CA 1
ATOM 684 C C . ARG A 1 85 ? -0.475 10.246 -21.107 1.00 72.19 85 ARG A C 1
ATOM 686 O O . ARG A 1 85 ? 0.354 11.061 -21.465 1.00 72.19 85 ARG A O 1
ATOM 693 N N . ASP A 1 86 ? -1.760 10.563 -20.986 1.00 73.00 86 ASP A N 1
ATOM 694 C CA . ASP A 1 86 ? -2.297 11.877 -21.379 1.00 73.00 86 ASP A CA 1
ATOM 695 C C . ASP A 1 86 ? -1.634 13.019 -20.571 1.00 73.00 86 ASP A C 1
ATOM 697 O O . ASP A 1 86 ? -1.376 14.108 -21.071 1.00 73.00 86 ASP A O 1
ATOM 701 N N . THR A 1 87 ? -1.275 12.759 -19.305 1.00 69.56 87 THR A N 1
ATOM 702 C CA . THR A 1 87 ? -0.528 13.722 -18.472 1.00 69.56 87 THR A CA 1
ATOM 703 C C . THR A 1 87 ? 0.918 13.936 -18.951 1.00 69.56 87 THR A C 1
ATOM 705 O O . THR A 1 87 ? 1.472 15.014 -18.732 1.00 69.56 87 THR A O 1
ATOM 708 N N . GLU A 1 88 ? 1.545 12.919 -19.548 1.00 71.25 88 GLU A N 1
ATOM 709 C CA . GLU A 1 88 ? 2.875 13.012 -20.174 1.00 71.25 88 GLU A CA 1
ATOM 710 C C . GLU A 1 88 ? 2.812 13.961 -21.379 1.00 71.25 88 GLU A C 1
ATOM 712 O O . GLU A 1 88 ? 3.603 14.906 -21.444 1.00 71.25 88 GLU A O 1
ATOM 717 N N . GLU A 1 89 ? 1.784 13.793 -22.216 1.00 64.31 89 GLU A N 1
ATOM 718 C CA . GLU A 1 89 ? 1.521 14.613 -23.404 1.00 64.31 89 GLU A CA 1
ATOM 719 C C . GLU A 1 89 ? 1.211 16.082 -23.052 1.00 64.31 89 GLU A C 1
ATOM 721 O O . GLU A 1 89 ? 1.752 16.997 -23.677 1.00 64.31 89 GLU A O 1
ATOM 726 N N . ASP A 1 90 ? 0.413 16.329 -22.006 1.00 68.69 90 ASP A N 1
ATOM 727 C CA . ASP A 1 90 ? -0.031 17.682 -21.631 1.00 68.69 90 ASP A CA 1
ATOM 728 C C . ASP A 1 90 ? 0.997 18.499 -20.826 1.00 68.69 90 ASP A C 1
ATOM 730 O O . ASP A 1 90 ? 0.975 19.734 -20.854 1.00 68.69 90 ASP A O 1
ATOM 734 N N . LYS A 1 91 ? 1.857 17.849 -20.024 1.00 63.91 91 LYS A N 1
ATOM 735 C CA . LYS A 1 91 ? 2.683 18.539 -19.005 1.00 63.91 91 LYS A CA 1
ATOM 736 C C . LYS A 1 91 ? 4.189 18.470 -19.233 1.00 63.91 91 LYS A C 1
ATOM 738 O O . LYS A 1 91 ? 4.931 18.959 -18.378 1.00 63.91 91 LYS A O 1
ATOM 743 N N . SER A 1 92 ? 4.655 17.878 -20.333 1.00 71.38 92 SER A N 1
ATOM 744 C CA . SER A 1 92 ? 6.089 17.720 -20.639 1.00 71.38 92 SER A CA 1
ATOM 745 C C . SER A 1 92 ? 6.890 17.067 -19.498 1.00 71.38 92 SER A C 1
ATOM 747 O O . SER A 1 92 ? 8.063 17.378 -19.278 1.00 71.38 92 SER A O 1
ATOM 749 N N . VAL A 1 93 ? 6.251 16.190 -18.719 1.00 79.75 93 VAL A N 1
ATOM 750 C CA . VAL A 1 93 ? 6.892 15.387 -17.667 1.00 79.75 93 VAL A CA 1
ATOM 751 C C . VAL A 1 93 ? 7.013 13.961 -18.167 1.00 79.75 93 VAL A C 1
ATOM 753 O O . VAL A 1 93 ? 6.103 13.494 -18.829 1.00 79.75 93 VAL A O 1
ATOM 756 N N . SER A 1 94 ? 8.080 13.236 -17.824 1.00 86.75 94 SER A N 1
ATOM 757 C CA . SER A 1 94 ? 8.207 11.845 -18.277 1.00 86.75 94 SER A CA 1
ATOM 758 C C . SER A 1 94 ? 7.061 10.965 -17.759 1.00 86.75 94 SER A C 1
ATOM 760 O O . SER A 1 94 ? 6.556 11.179 -16.652 1.00 86.75 94 SER A O 1
ATOM 762 N N . LEU A 1 95 ? 6.714 9.910 -18.503 1.00 86.75 95 LEU A N 1
ATOM 763 C CA . LEU A 1 95 ? 5.694 8.927 -18.111 1.00 86.75 95 LEU A CA 1
ATOM 764 C C . LEU A 1 95 ? 5.880 8.423 -16.670 1.00 86.75 95 LEU A C 1
ATOM 766 O O . LEU A 1 95 ? 4.939 8.344 -15.882 1.00 86.75 95 LEU A O 1
ATOM 770 N N . HIS A 1 96 ? 7.122 8.127 -16.288 1.00 87.75 96 HIS A N 1
ATOM 771 C CA . HIS A 1 96 ? 7.443 7.653 -14.945 1.00 87.75 96 HIS A CA 1
ATOM 772 C C . HIS A 1 96 ? 7.292 8.730 -13.866 1.00 87.75 96 HIS A C 1
ATOM 774 O O . HIS A 1 96 ? 6.955 8.405 -12.722 1.00 87.75 96 HIS A O 1
ATOM 780 N N . GLN A 1 97 ? 7.513 10.000 -14.212 1.00 85.88 97 GLN A N 1
ATOM 781 C CA . GLN A 1 97 ? 7.251 11.128 -13.327 1.00 85.88 97 GLN A CA 1
ATOM 782 C C . GLN A 1 97 ? 5.746 11.366 -13.160 1.00 85.88 97 GLN A C 1
ATOM 784 O O . GLN A 1 97 ? 5.305 11.566 -12.026 1.00 85.88 97 GLN A O 1
ATOM 789 N N . ALA A 1 98 ? 4.956 11.268 -14.234 1.00 87.88 98 ALA A N 1
ATOM 790 C CA . ALA A 1 98 ? 3.496 11.303 -14.164 1.00 87.88 98 ALA A CA 1
ATOM 791 C C . ALA A 1 98 ? 2.954 10.166 -13.276 1.00 87.88 98 ALA A C 1
ATOM 793 O O . ALA A 1 98 ? 2.217 10.426 -12.323 1.00 87.88 98 ALA A O 1
ATOM 794 N N . ALA A 1 99 ? 3.414 8.929 -13.495 1.00 89.56 99 ALA A N 1
ATOM 795 C CA . ALA A 1 99 ? 3.026 7.766 -12.693 1.00 89.56 99 ALA A CA 1
ATOM 796 C C . ALA A 1 99 ? 3.378 7.928 -11.204 1.00 89.56 99 ALA A C 1
ATOM 798 O O . ALA A 1 99 ? 2.585 7.597 -10.325 1.00 89.56 99 ALA A O 1
ATOM 799 N N . ARG A 1 100 ? 4.548 8.501 -10.902 1.00 88.50 100 ARG A N 1
ATOM 800 C CA . ARG A 1 100 ? 4.981 8.785 -9.526 1.00 88.50 100 ARG A CA 1
ATOM 801 C C . ARG A 1 100 ? 4.069 9.791 -8.819 1.00 88.50 100 ARG A C 1
ATOM 803 O O . ARG A 1 100 ? 3.755 9.622 -7.643 1.00 88.50 100 ARG A O 1
ATOM 810 N N . LEU A 1 101 ? 3.674 10.862 -9.509 1.00 87.12 101 LEU A N 1
ATOM 811 C CA . LEU A 1 101 ? 2.748 11.858 -8.959 1.00 87.12 101 LEU A CA 1
ATOM 812 C C . LEU A 1 101 ? 1.368 11.246 -8.715 1.00 87.12 101 LEU A C 1
ATOM 814 O O . LEU A 1 101 ? 0.740 11.517 -7.692 1.00 87.12 101 LEU A O 1
ATOM 818 N N . HIS A 1 102 ? 0.934 10.394 -9.639 1.00 90.12 102 HIS A N 1
ATOM 819 C CA . HIS A 1 102 ? -0.336 9.694 -9.558 1.00 90.12 102 HIS A CA 1
ATOM 820 C C . HIS A 1 102 ? -0.397 8.721 -8.371 1.00 90.12 102 HIS A C 1
ATOM 822 O O . HIS A 1 102 ? -1.303 8.804 -7.540 1.00 90.12 102 HIS A O 1
ATOM 828 N N . GLU A 1 103 ? 0.620 7.877 -8.197 1.00 91.62 103 GLU A N 1
ATOM 829 C CA . GLU A 1 103 ? 0.684 6.960 -7.055 1.00 91.62 103 GLU A CA 1
ATOM 830 C C . GLU A 1 103 ? 0.761 7.717 -5.717 1.00 91.62 103 GLU A C 1
ATOM 832 O O . GLU A 1 103 ? 0.106 7.333 -4.747 1.00 91.62 103 GLU A O 1
ATOM 837 N N . ALA A 1 104 ? 1.481 8.844 -5.661 1.00 90.25 104 ALA A N 1
ATOM 838 C CA . ALA A 1 104 ? 1.493 9.705 -4.478 1.00 90.25 104 ALA A CA 1
ATOM 839 C C . ALA A 1 104 ? 0.100 10.278 -4.149 1.00 90.25 104 ALA A C 1
ATOM 841 O O . ALA A 1 104 ? -0.242 10.440 -2.975 1.00 90.25 104 ALA A O 1
ATOM 842 N N . GLN A 1 105 ? -0.724 10.568 -5.161 1.00 91.50 105 GLN A N 1
ATOM 843 C CA . GLN A 1 105 ? -2.111 10.975 -4.944 1.00 91.50 105 GLN A CA 1
ATOM 844 C C . GLN A 1 105 ? -2.960 9.820 -4.395 1.00 91.50 105 GLN A C 1
ATOM 846 O O . GLN A 1 105 ? -3.740 10.037 -3.469 1.00 91.50 105 GLN A O 1
ATOM 851 N N . ARG A 1 106 ? -2.767 8.590 -4.886 1.00 92.94 106 ARG A N 1
ATOM 852 C CA . ARG A 1 106 ? -3.448 7.396 -4.353 1.00 92.94 106 ARG A CA 1
ATOM 853 C C . ARG A 1 106 ? -3.105 7.141 -2.885 1.00 92.94 106 ARG A C 1
ATOM 855 O O . ARG A 1 106 ? -4.010 6.925 -2.083 1.00 92.94 106 ARG A O 1
ATOM 862 N N . TYR A 1 107 ? -1.835 7.268 -2.497 1.00 94.69 107 TYR A N 1
ATOM 863 C CA . TYR A 1 107 ? -1.442 7.215 -1.082 1.00 94.69 107 TYR A CA 1
ATOM 864 C C . TYR A 1 107 ? -2.143 8.291 -0.248 1.00 94.69 107 TYR A C 1
ATOM 866 O O . TYR A 1 107 ? -2.718 7.983 0.795 1.00 94.69 107 TYR A O 1
ATOM 874 N N . ARG A 1 108 ? -2.172 9.540 -0.729 1.00 93.75 108 ARG A N 1
ATOM 875 C CA . ARG A 1 108 ? -2.894 10.624 -0.050 1.00 93.75 108 ARG A CA 1
ATOM 876 C C . ARG A 1 108 ? -4.376 10.289 0.137 1.00 93.75 108 ARG A C 1
ATOM 878 O O . ARG A 1 108 ? -4.913 10.522 1.217 1.00 93.75 108 ARG A O 1
ATOM 885 N N . ASN A 1 109 ? -5.024 9.730 -0.883 1.00 95.94 109 ASN A N 1
ATOM 886 C CA . ASN A 1 109 ? -6.430 9.342 -0.817 1.00 95.94 109 ASN A CA 1
ATOM 887 C C . ASN A 1 109 ? -6.673 8.245 0.229 1.00 95.94 109 ASN A C 1
ATOM 889 O O . ASN A 1 109 ? -7.586 8.377 1.044 1.00 95.94 109 ASN A O 1
ATOM 893 N N . ILE A 1 110 ? -5.819 7.215 0.253 1.00 96.00 110 ILE A N 1
ATOM 894 C CA . ILE A 1 110 ? -5.842 6.150 1.267 1.00 96.00 110 ILE A CA 1
ATOM 895 C C . ILE A 1 110 ? -5.721 6.752 2.669 1.00 96.00 110 ILE A C 1
ATOM 897 O O . ILE A 1 110 ? -6.548 6.469 3.533 1.00 96.00 110 ILE A O 1
ATOM 901 N N . PHE A 1 111 ? -4.734 7.622 2.902 1.00 96.88 111 PHE A N 1
ATOM 902 C CA . PHE A 1 111 ? -4.528 8.218 4.223 1.00 96.88 111 PHE A CA 1
ATOM 903 C C . PHE A 1 111 ? -5.685 9.123 4.644 1.00 96.88 111 PHE A C 1
ATOM 905 O O . PHE A 1 111 ? -6.070 9.092 5.810 1.00 96.88 111 PHE A O 1
ATOM 912 N N . ASN A 1 112 ? -6.261 9.898 3.720 1.00 97.00 112 ASN A N 1
ATOM 913 C CA . ASN A 1 112 ? -7.444 10.718 3.992 1.00 97.00 112 ASN A CA 1
ATOM 914 C C . ASN A 1 112 ? -8.627 9.849 4.439 1.00 97.00 112 ASN A C 1
ATOM 916 O O . ASN A 1 112 ? -9.261 10.140 5.453 1.00 97.00 112 ASN A O 1
ATOM 920 N N . ALA A 1 113 ? -8.899 8.762 3.714 1.00 97.25 113 ALA A N 1
ATOM 921 C CA . ALA A 1 113 ? -9.988 7.844 4.026 1.00 97.25 113 ALA A CA 1
ATOM 922 C C . ALA A 1 113 ? -9.777 7.116 5.364 1.00 97.25 113 ALA A C 1
ATOM 924 O O . ALA A 1 113 ? -10.697 7.058 6.183 1.00 97.25 113 ALA A O 1
ATOM 925 N N . LEU A 1 114 ? -8.565 6.617 5.632 1.00 97.38 114 LEU A N 1
ATOM 926 C CA . LEU A 1 114 ? -8.219 5.984 6.911 1.00 97.38 114 LEU A CA 1
ATOM 927 C C . LEU A 1 114 ? -8.303 6.979 8.076 1.00 97.38 114 LEU A C 1
ATOM 929 O O . LEU A 1 114 ? -8.886 6.671 9.113 1.00 97.38 114 LEU A O 1
ATOM 933 N N . GLY A 1 115 ? -7.754 8.185 7.901 1.00 96.94 115 GLY A N 1
ATOM 934 C CA . GLY A 1 115 ? -7.770 9.236 8.916 1.00 96.94 115 GLY A CA 1
ATOM 935 C C . GLY A 1 115 ? -9.190 9.673 9.266 1.00 96.94 115 GLY A C 1
ATOM 936 O O . GLY A 1 115 ? -9.518 9.792 10.446 1.00 96.94 115 GLY A O 1
ATOM 937 N N . ARG A 1 116 ? -10.057 9.836 8.257 1.00 96.75 116 ARG A N 1
ATOM 938 C CA . ARG A 1 116 ? -11.488 10.096 8.461 1.00 96.75 116 ARG A CA 1
ATOM 939 C C . ARG A 1 116 ? -12.172 8.941 9.190 1.00 96.75 116 ARG A C 1
ATOM 941 O O . ARG A 1 116 ? -12.844 9.185 10.182 1.00 96.75 116 ARG A O 1
ATOM 948 N N . THR A 1 117 ? -11.941 7.701 8.755 1.00 97.25 117 THR A N 1
ATOM 949 C CA . THR A 1 117 ? -12.504 6.500 9.400 1.00 97.25 117 THR A CA 1
ATOM 950 C C . THR A 1 117 ? -12.172 6.462 10.891 1.00 97.25 117 THR A C 1
ATOM 952 O O . THR A 1 117 ? -13.058 6.278 11.718 1.00 97.25 117 THR A O 1
ATOM 955 N N . LEU A 1 118 ? -10.908 6.695 11.250 1.00 96.75 118 LEU A N 1
ATOM 956 C CA . LEU A 1 118 ? -10.461 6.691 12.644 1.00 96.75 118 LEU A CA 1
ATOM 957 C C . LEU A 1 118 ? -11.032 7.857 13.457 1.00 96.75 118 LEU A C 1
ATOM 959 O O . LEU A 1 118 ? -11.346 7.677 14.631 1.00 96.75 118 LEU A O 1
ATOM 963 N N . ASN A 1 119 ? -11.169 9.043 12.858 1.00 95.88 119 ASN A N 1
ATOM 964 C CA . ASN A 1 119 ? -11.802 10.183 13.520 1.00 95.88 119 ASN A CA 1
ATOM 965 C C . ASN A 1 119 ? -13.282 9.913 13.815 1.00 95.88 119 ASN A C 1
ATOM 967 O O . ASN A 1 119 ? -13.718 10.138 14.940 1.00 95.88 119 ASN A O 1
ATOM 971 N N . ASP A 1 120 ? -14.028 9.390 12.842 1.00 96.19 120 ASP A N 1
ATOM 972 C CA . ASP A 1 120 ? -15.455 9.102 13.003 1.00 96.19 120 ASP A CA 1
ATOM 973 C C . ASP A 1 120 ? -15.686 7.981 14.028 1.00 96.19 120 ASP A C 1
ATOM 975 O O . ASP A 1 120 ? -16.567 8.079 14.881 1.00 96.19 120 ASP A O 1
ATOM 979 N N . GLN A 1 121 ? -14.849 6.940 14.000 1.00 94.94 121 GLN A N 1
ATOM 980 C CA . GLN A 1 121 ? -14.877 5.855 14.980 1.00 94.94 121 GLN A CA 1
ATOM 981 C C . GLN A 1 121 ? -14.568 6.336 16.407 1.00 94.94 121 GLN A C 1
ATOM 983 O O . GLN A 1 121 ? -15.234 5.932 17.362 1.00 94.94 121 GLN A O 1
ATOM 988 N N . GLU A 1 122 ? -13.579 7.218 16.569 1.00 94.50 122 GLU A N 1
ATOM 989 C CA . GLU A 1 122 ? -13.276 7.830 17.866 1.00 94.50 122 GLU A CA 1
ATOM 990 C C . GLU A 1 122 ? -14.430 8.715 18.356 1.00 94.50 122 GLU A C 1
ATOM 992 O O . GLU A 1 122 ? -14.831 8.595 19.512 1.00 94.50 122 GLU A O 1
ATOM 997 N N . ALA A 1 123 ? -15.013 9.542 17.482 1.00 95.44 123 ALA A N 1
ATOM 998 C CA . ALA A 1 123 ? -16.165 10.381 17.814 1.00 95.44 123 ALA A CA 1
ATOM 999 C C . ALA A 1 123 ? -17.396 9.551 18.220 1.00 95.44 123 ALA A C 1
ATOM 1001 O O . ALA A 1 123 ? -18.153 9.951 19.102 1.00 95.44 123 ALA A O 1
ATOM 1002 N N . ALA A 1 124 ? -17.567 8.367 17.626 1.00 95.25 124 ALA A N 1
ATOM 1003 C CA . ALA A 1 124 ? -18.588 7.394 18.007 1.00 95.25 124 ALA A CA 1
ATOM 1004 C C . ALA A 1 124 ? -18.251 6.609 19.295 1.00 95.25 124 ALA A C 1
ATOM 1006 O O . ALA A 1 124 ? -19.034 5.757 19.716 1.00 95.25 124 ALA A O 1
ATOM 1007 N N . GLY A 1 125 ? -17.090 6.853 19.915 1.00 94.62 125 GLY A N 1
ATOM 1008 C CA . GLY A 1 125 ? -16.637 6.171 21.129 1.00 94.62 125 GLY A CA 1
ATOM 1009 C C . GLY A 1 125 ? -16.211 4.715 20.916 1.00 94.62 125 GLY A C 1
ATOM 1010 O O . GLY A 1 125 ? -16.097 3.963 21.884 1.00 94.62 125 GLY A O 1
ATOM 1011 N N . ARG A 1 126 ? -15.989 4.288 19.665 1.00 91.81 126 ARG A N 1
ATOM 1012 C CA . ARG A 1 126 ? -15.639 2.904 19.323 1.00 91.81 126 ARG A CA 1
ATOM 1013 C C . ARG A 1 126 ? -14.681 2.846 18.137 1.00 91.81 126 ARG A C 1
ATOM 1015 O O . ARG A 1 126 ? -15.100 2.903 16.986 1.00 91.81 126 ARG A O 1
ATOM 1022 N N . ILE A 1 127 ? -13.404 2.611 18.429 1.00 90.19 127 ILE A N 1
ATOM 1023 C CA . ILE A 1 127 ? -12.383 2.338 17.412 1.00 90.19 127 ILE A CA 1
ATOM 1024 C C . ILE A 1 127 ? -12.379 0.847 17.092 1.00 90.19 127 ILE A C 1
ATOM 1026 O O . ILE A 1 127 ? -12.138 0.033 17.979 1.00 90.19 127 ILE A O 1
ATOM 1030 N N . THR A 1 128 ? -12.648 0.497 15.834 1.00 91.75 128 THR A N 1
ATOM 1031 C CA . THR A 1 128 ? -12.549 -0.888 15.348 1.00 91.75 128 THR A CA 1
ATOM 1032 C C . THR A 1 128 ? -11.307 -1.095 14.501 1.00 91.75 128 THR A C 1
ATOM 1034 O O . THR A 1 128 ? -10.741 -2.179 14.539 1.00 91.75 128 THR A O 1
ATOM 1037 N N . LEU A 1 129 ? -10.858 -0.074 13.762 1.00 94.94 129 LEU A N 1
ATOM 1038 C CA . LEU A 1 129 ? -9.663 -0.167 12.934 1.00 94.94 129 LEU A CA 1
ATOM 1039 C C . LEU A 1 129 ? -8.411 -0.088 13.818 1.00 94.94 129 LEU A C 1
ATOM 1041 O O . LEU A 1 129 ? -7.974 0.984 14.242 1.00 94.94 129 LEU A O 1
ATOM 1045 N N . GLU A 1 130 ? -7.834 -1.248 14.105 1.00 94.56 130 GLU A N 1
ATOM 1046 C CA . GLU A 1 130 ? -6.695 -1.404 15.007 1.00 94.56 130 GLU A CA 1
ATOM 1047 C C . GLU A 1 130 ? -5.361 -1.465 14.262 1.00 94.56 130 GLU A C 1
ATOM 1049 O O . GLU A 1 130 ? -4.341 -1.047 14.809 1.00 94.56 130 GLU A O 1
ATOM 1054 N N . ARG A 1 131 ? -5.357 -1.971 13.021 1.00 95.50 131 ARG A N 1
ATOM 1055 C CA . ARG A 1 131 ? -4.137 -2.215 12.235 1.00 95.50 131 ARG A CA 1
ATOM 1056 C C . ARG A 1 131 ? -4.215 -1.630 10.831 1.00 95.50 131 ARG A C 1
ATOM 1058 O O . ARG A 1 131 ? -5.204 -1.805 10.122 1.00 95.50 131 ARG A O 1
ATOM 1065 N N . VAL A 1 132 ? -3.130 -1.004 10.389 1.00 97.12 132 VAL A N 1
ATOM 1066 C CA . VAL A 1 132 ? -2.966 -0.524 9.011 1.00 97.12 132 VAL A CA 1
ATOM 1067 C C . VAL A 1 132 ? -1.671 -1.094 8.449 1.00 97.12 132 VAL A C 1
ATOM 1069 O O . VAL A 1 132 ? -0.597 -0.775 8.940 1.00 97.12 132 VAL A O 1
ATOM 1072 N N . ILE A 1 133 ? -1.741 -1.961 7.443 1.00 96.62 133 ILE A N 1
ATOM 1073 C CA . ILE A 1 133 ? -0.553 -2.564 6.835 1.00 96.62 133 ILE A CA 1
ATOM 1074 C C . ILE A 1 133 ? -0.318 -1.883 5.491 1.00 96.62 133 ILE A C 1
ATOM 1076 O O . ILE A 1 133 ? -1.104 -2.017 4.551 1.00 96.62 133 ILE A O 1
ATOM 1080 N N . LEU A 1 134 ? 0.793 -1.160 5.399 1.00 95.00 134 LEU A N 1
ATOM 1081 C CA . LEU A 1 134 ? 1.195 -0.435 4.203 1.00 95.00 134 LEU A CA 1
ATOM 1082 C C . LEU A 1 134 ? 2.242 -1.246 3.439 1.00 95.00 134 LEU A C 1
ATOM 1084 O O . LEU A 1 134 ? 3.283 -1.609 3.992 1.00 95.00 134 LEU A O 1
ATOM 1088 N N . SER A 1 135 ? 1.999 -1.500 2.150 1.00 92.44 135 SER A N 1
ATOM 1089 C CA . SER A 1 135 ? 3.047 -2.034 1.276 1.00 92.44 135 SER A CA 1
ATOM 1090 C C . S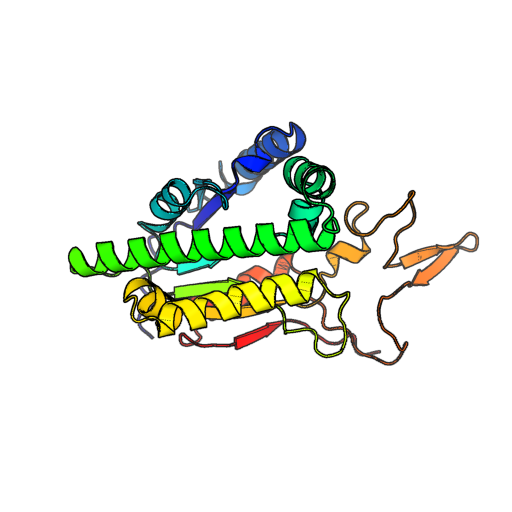ER A 1 135 ? 4.057 -0.928 0.970 1.00 92.44 135 SER A C 1
ATOM 1092 O O . SER A 1 135 ? 3.694 0.139 0.463 1.00 92.44 135 SER A O 1
ATOM 1094 N N . ALA A 1 136 ? 5.323 -1.177 1.295 1.00 91.88 136 ALA A N 1
ATOM 1095 C CA . ALA A 1 136 ? 6.403 -0.205 1.230 1.00 91.88 136 ALA A CA 1
ATOM 1096 C C . ALA A 1 136 ? 7.561 -0.709 0.356 1.00 91.88 136 ALA A C 1
ATOM 1098 O O . ALA A 1 136 ? 7.720 -1.904 0.113 1.00 91.88 136 ALA A O 1
ATOM 1099 N N . LEU A 1 137 ? 8.384 0.228 -0.114 1.00 90.94 137 LEU A N 1
ATOM 1100 C CA . LEU A 1 137 ? 9.695 -0.035 -0.706 1.00 90.94 137 LEU A CA 1
ATOM 1101 C C . LEU A 1 137 ? 10.703 0.962 -0.123 1.00 90.94 137 LEU A C 1
ATOM 1103 O O . LEU A 1 137 ? 10.308 2.069 0.263 1.00 90.94 137 LEU A O 1
ATOM 1107 N N . PRO A 1 138 ? 11.990 0.589 -0.018 1.00 89.25 138 PRO A N 1
ATOM 1108 C CA . PRO A 1 138 ? 13.009 1.495 0.487 1.00 89.25 138 PRO A CA 1
ATOM 1109 C C . PRO A 1 138 ? 13.225 2.667 -0.474 1.00 89.25 138 PRO A C 1
ATOM 1111 O O . PRO A 1 138 ? 13.035 2.550 -1.686 1.00 89.25 138 PRO A O 1
ATOM 1114 N N . HIS A 1 139 ? 13.658 3.806 0.068 1.00 88.94 139 HIS A N 1
ATOM 1115 C CA . HIS A 1 139 ? 14.061 4.933 -0.766 1.00 88.94 139 HIS A CA 1
ATOM 1116 C C . HIS A 1 139 ? 15.315 4.555 -1.578 1.00 88.94 139 HIS A C 1
ATOM 1118 O O . HIS A 1 139 ? 16.308 4.135 -0.980 1.00 88.94 139 HIS A O 1
ATOM 1124 N N . PRO A 1 140 ? 15.308 4.707 -2.913 1.00 87.12 140 PRO A N 1
ATOM 1125 C CA . PRO A 1 140 ? 16.390 4.228 -3.767 1.00 87.12 140 PRO A CA 1
ATOM 1126 C C . PRO A 1 140 ? 17.563 5.223 -3.812 1.00 87.12 140 PRO A C 1
ATOM 1128 O O . PRO A 1 140 ? 17.781 5.921 -4.804 1.00 87.12 140 PRO A O 1
ATOM 1131 N N . GLN A 1 141 ? 18.323 5.312 -2.718 1.00 85.56 141 GLN A N 1
ATOM 1132 C CA . GLN A 1 141 ? 19.501 6.183 -2.623 1.00 85.56 141 GLN A CA 1
ATOM 1133 C C . GLN A 1 141 ? 20.529 5.821 -3.703 1.00 85.56 141 GLN A C 1
ATOM 1135 O O . GLN A 1 141 ? 20.946 4.671 -3.799 1.00 85.56 141 GLN A O 1
ATOM 1140 N N . GLY A 1 142 ? 20.926 6.796 -4.524 1.00 81.69 142 GLY A N 1
ATOM 1141 C CA . GLY A 1 142 ? 21.879 6.576 -5.619 1.00 81.69 142 GLY A CA 1
ATOM 1142 C C . GLY A 1 142 ? 21.294 5.921 -6.878 1.00 81.69 142 GLY A C 1
ATOM 1143 O O . GLY A 1 142 ? 22.033 5.720 -7.835 1.00 81.69 142 GLY A O 1
ATOM 1144 N N . TYR A 1 143 ? 19.982 5.646 -6.924 1.00 82.31 143 TYR A N 1
ATOM 1145 C CA . TYR A 1 143 ? 19.307 5.053 -8.087 1.00 82.31 143 TYR A CA 1
ATOM 1146 C C . TYR A 1 143 ? 18.152 5.950 -8.568 1.00 82.31 143 TYR A C 1
ATOM 1148 O O . TYR A 1 143 ? 16.980 5.650 -8.329 1.00 82.31 143 TYR A O 1
ATOM 1156 N N . PRO A 1 144 ? 18.452 7.063 -9.266 1.00 79.12 144 PRO A N 1
ATOM 1157 C CA . PRO A 1 144 ? 17.461 8.089 -9.610 1.00 79.12 144 PRO A CA 1
ATOM 1158 C C . PRO A 1 144 ? 16.359 7.605 -10.565 1.00 79.12 144 PRO A C 1
ATOM 1160 O O . PRO A 1 144 ? 15.285 8.197 -10.604 1.00 79.12 144 PRO A O 1
ATOM 1163 N N . LEU A 1 145 ? 16.601 6.518 -11.305 1.00 82.81 145 LEU A N 1
ATOM 1164 C CA . LEU A 1 145 ? 15.640 5.924 -12.241 1.00 82.81 145 LEU A CA 1
ATOM 1165 C C . LEU A 1 145 ? 14.764 4.831 -11.611 1.00 82.81 145 LEU A C 1
ATOM 1167 O O . LEU A 1 145 ? 13.881 4.292 -12.274 1.00 82.81 145 LEU A O 1
ATOM 1171 N N . ALA A 1 146 ? 14.961 4.502 -10.331 1.00 85.81 146 ALA A N 1
ATOM 1172 C CA . ALA A 1 146 ? 14.127 3.535 -9.620 1.00 85.81 146 ALA A CA 1
ATOM 1173 C C . ALA A 1 146 ? 12.790 4.172 -9.190 1.00 85.81 146 ALA A C 1
ATOM 1175 O O . ALA A 1 146 ? 12.449 4.225 -8.006 1.00 85.81 146 ALA A O 1
ATOM 1176 N N . TYR A 1 147 ? 12.023 4.676 -10.163 1.00 85.50 147 TYR A N 1
ATOM 1177 C CA . TYR A 1 147 ? 10.796 5.439 -9.933 1.00 85.50 147 TYR A CA 1
ATOM 1178 C C . TYR A 1 147 ? 9.764 4.670 -9.109 1.00 85.50 147 TYR A C 1
ATOM 1180 O O . TYR A 1 147 ? 9.157 5.266 -8.227 1.00 85.50 147 TYR A O 1
ATOM 1188 N N . HIS A 1 148 ? 9.625 3.359 -9.322 1.00 86.62 148 HIS A N 1
ATOM 1189 C CA . HIS A 1 148 ? 8.738 2.501 -8.531 1.00 86.62 148 HIS A CA 1
ATOM 1190 C C . HIS A 1 148 ? 9.083 2.533 -7.027 1.00 86.62 148 HIS A C 1
ATOM 1192 O O . HIS A 1 148 ? 8.218 2.780 -6.187 1.00 86.62 148 HIS A O 1
ATOM 1198 N N . PHE A 1 149 ? 10.366 2.367 -6.683 1.00 90.50 149 PHE A N 1
ATOM 1199 C CA . PHE A 1 149 ? 10.848 2.420 -5.298 1.00 90.50 149 PHE A CA 1
ATOM 1200 C C . PHE A 1 149 ? 10.682 3.822 -4.714 1.00 90.50 149 PHE A C 1
ATOM 1202 O O . PHE A 1 149 ? 10.148 3.997 -3.618 1.00 90.50 149 PHE A O 1
ATOM 1209 N N . ALA A 1 150 ? 11.099 4.838 -5.475 1.00 90.56 150 ALA A N 1
ATOM 1210 C CA . ALA A 1 150 ? 10.993 6.227 -5.060 1.00 90.56 150 ALA A CA 1
ATOM 1211 C C . ALA A 1 150 ? 9.535 6.622 -4.810 1.00 90.56 150 ALA A C 1
ATOM 1213 O O . ALA A 1 150 ? 9.254 7.343 -3.856 1.00 90.56 150 ALA A O 1
ATOM 1214 N N . SER A 1 151 ? 8.611 6.178 -5.654 1.00 90.12 151 SER A N 1
ATOM 1215 C CA . SER A 1 151 ? 7.197 6.512 -5.565 1.00 90.12 151 SER A CA 1
ATOM 1216 C C . SER A 1 151 ? 6.572 5.994 -4.269 1.00 90.12 151 SER A C 1
ATOM 1218 O O . SER A 1 151 ? 6.091 6.797 -3.464 1.00 90.12 151 SER A O 1
ATOM 1220 N N . ARG A 1 152 ? 6.726 4.696 -3.971 1.00 91.31 152 ARG A N 1
ATOM 1221 C CA . ARG A 1 152 ? 6.251 4.111 -2.706 1.00 91.31 152 ARG A CA 1
ATOM 1222 C C . ARG A 1 152 ? 6.918 4.720 -1.476 1.00 91.31 152 ARG A C 1
ATOM 1224 O O . ARG A 1 152 ? 6.226 5.103 -0.536 1.00 91.31 152 ARG A O 1
ATOM 1231 N N . ALA A 1 153 ? 8.244 4.882 -1.488 1.00 92.00 153 ALA A N 1
ATOM 1232 C CA . ALA A 1 153 ? 8.961 5.506 -0.374 1.00 92.00 153 ALA A CA 1
ATOM 1233 C C . ALA A 1 153 ? 8.450 6.931 -0.089 1.00 92.00 153 ALA A C 1
ATOM 1235 O O . ALA A 1 153 ? 8.298 7.329 1.066 1.00 92.00 153 ALA A O 1
ATOM 1236 N N . ASN A 1 154 ? 8.137 7.698 -1.139 1.00 90.75 154 ASN A N 1
ATOM 1237 C CA . ASN A 1 154 ? 7.599 9.049 -1.002 1.00 90.75 154 ASN A CA 1
ATOM 1238 C C . ASN A 1 154 ? 6.142 9.083 -0.534 1.00 90.75 154 ASN A C 1
ATOM 1240 O O . ASN A 1 154 ? 5.792 10.006 0.207 1.00 90.75 154 ASN A O 1
ATOM 1244 N N . GLY A 1 155 ? 5.328 8.101 -0.930 1.00 91.06 155 GLY A N 1
ATOM 1245 C CA . GLY A 1 155 ? 3.983 7.892 -0.394 1.00 91.06 155 GLY A CA 1
ATOM 1246 C C . GLY A 1 155 ? 4.015 7.631 1.110 1.00 91.06 155 GLY A C 1
ATOM 1247 O O . GLY A 1 155 ? 3.369 8.339 1.872 1.00 91.06 155 GLY A O 1
ATOM 1248 N N . ILE A 1 156 ? 4.868 6.717 1.576 1.00 91.94 156 ILE A N 1
ATOM 1249 C CA . ILE A 1 156 ? 5.041 6.467 3.017 1.00 91.94 156 ILE A CA 1
ATOM 1250 C C . ILE A 1 156 ? 5.554 7.712 3.755 1.00 91.94 156 ILE A C 1
ATOM 1252 O O . ILE A 1 156 ? 4.996 8.108 4.777 1.00 91.94 156 ILE A O 1
ATOM 1256 N N . ALA A 1 157 ? 6.564 8.398 3.212 1.00 92.81 157 ALA A N 1
ATOM 1257 C CA . ALA A 1 157 ? 7.072 9.635 3.805 1.00 92.81 157 ALA A CA 1
ATOM 1258 C C . ALA A 1 157 ? 6.016 10.759 3.846 1.00 92.81 157 ALA A C 1
ATOM 1260 O O . ALA A 1 157 ? 6.096 11.659 4.682 1.00 92.81 157 ALA A O 1
ATOM 1261 N N . GLN A 1 158 ? 5.024 10.733 2.950 1.00 92.56 158 GLN A N 1
ATOM 1262 C CA . GLN A 1 158 ? 3.915 11.682 2.963 1.00 92.56 158 GLN A CA 1
ATOM 1263 C C . GLN A 1 158 ? 3.044 11.520 4.206 1.00 92.56 158 GLN A C 1
ATOM 1265 O O . GLN A 1 158 ? 2.675 12.541 4.779 1.00 92.56 158 GLN A O 1
ATOM 1270 N N . LEU A 1 159 ? 2.766 10.290 4.651 1.00 94.19 159 LEU A N 1
ATOM 1271 C CA . LEU A 1 159 ? 2.009 10.046 5.882 1.00 94.19 159 LEU A CA 1
ATOM 1272 C C . LEU A 1 159 ? 2.690 10.704 7.088 1.00 94.19 159 LEU A C 1
ATOM 1274 O O . LEU A 1 159 ? 2.050 11.463 7.809 1.00 94.19 159 LEU A O 1
ATOM 1278 N N . ALA A 1 160 ? 4.000 10.493 7.247 1.00 91.31 160 ALA A N 1
ATOM 1279 C CA . ALA A 1 160 ? 4.772 11.092 8.337 1.00 91.31 160 ALA A CA 1
ATOM 1280 C C . ALA A 1 160 ? 4.731 12.632 8.304 1.00 91.31 160 ALA A C 1
ATOM 1282 O O . ALA A 1 160 ? 4.532 13.273 9.335 1.00 91.31 160 ALA A O 1
ATOM 1283 N N . ARG A 1 161 ? 4.854 13.240 7.112 1.00 92.38 161 ARG A N 1
ATOM 1284 C CA . ARG A 1 161 ? 4.717 14.700 6.949 1.00 92.38 161 ARG A CA 1
ATOM 1285 C C . ARG A 1 161 ? 3.323 15.193 7.329 1.00 92.38 161 ARG A C 1
ATOM 1287 O O . ARG A 1 161 ? 3.212 16.208 8.003 1.00 92.38 161 ARG A O 1
ATOM 1294 N N . LEU A 1 162 ? 2.279 14.494 6.886 1.00 90.81 162 LEU A N 1
ATOM 1295 C CA . LEU A 1 162 ? 0.888 14.851 7.163 1.00 90.81 162 LEU A CA 1
ATOM 1296 C C . LEU A 1 162 ? 0.551 14.723 8.658 1.00 90.81 162 LEU A C 1
ATOM 1298 O O . LEU A 1 162 ? -0.131 15.587 9.201 1.00 90.81 162 LEU A O 1
ATOM 1302 N N . ALA A 1 163 ? 1.077 13.702 9.340 1.00 91.62 163 ALA A N 1
ATOM 1303 C CA . ALA A 1 163 ? 0.956 13.561 10.790 1.00 91.62 163 ALA A CA 1
ATOM 1304 C C . ALA A 1 163 ? 1.665 14.706 11.538 1.00 91.62 163 ALA A C 1
ATOM 1306 O O . ALA A 1 163 ? 1.082 15.313 12.433 1.00 91.62 163 ALA A O 1
ATOM 1307 N N . GLY A 1 164 ? 2.878 15.082 11.112 1.00 90.06 164 GLY A N 1
ATOM 1308 C CA . GLY A 1 164 ? 3.640 16.192 11.702 1.00 90.06 164 GLY A CA 1
ATOM 1309 C C . GLY A 1 164 ? 3.012 17.584 11.526 1.00 90.06 164 GLY A C 1
ATOM 1310 O O . GLY A 1 164 ? 3.437 18.530 12.181 1.00 90.06 164 GLY A O 1
ATOM 1311 N N . GLN A 1 165 ? 1.991 17.722 10.674 1.00 91.62 165 GLN A N 1
ATOM 1312 C CA . GLN A 1 165 ? 1.230 18.965 10.481 1.00 91.62 165 GLN A CA 1
ATOM 1313 C C . GLN A 1 165 ? 0.076 19.139 11.487 1.00 91.62 165 GLN A C 1
ATOM 1315 O O . GLN A 1 165 ? -0.728 20.055 11.332 1.00 91.62 165 GLN A O 1
ATOM 1320 N N . GLY A 1 166 ? -0.028 18.276 12.504 1.00 83.38 166 GLY A N 1
ATOM 1321 C CA . GLY A 1 166 ? -1.018 18.411 13.578 1.00 83.38 166 GLY A CA 1
ATOM 1322 C C . GLY A 1 166 ? -2.435 17.997 13.180 1.00 83.38 166 GLY A C 1
ATOM 1323 O O . GLY A 1 166 ? -3.402 18.485 13.756 1.00 83.38 166 GLY A O 1
ATOM 1324 N N . GLN A 1 167 ? -2.577 17.118 12.185 1.00 85.19 167 GLN A N 1
ATOM 1325 C CA . GLN A 1 167 ? -3.868 16.566 11.776 1.00 85.19 167 GLN A CA 1
ATOM 1326 C C . GLN A 1 167 ? -4.114 15.220 12.488 1.00 85.19 167 GLN A C 1
ATOM 1328 O O . GLN A 1 167 ? -3.489 14.220 12.116 1.00 85.19 167 GLN A O 1
ATOM 1333 N N . PRO A 1 168 ? -5.046 15.146 13.464 1.00 88.19 168 PRO A N 1
ATOM 1334 C CA . PRO A 1 168 ? -5.180 13.984 14.355 1.00 88.19 168 PRO A CA 1
ATOM 1335 C C . PRO A 1 168 ? -5.462 12.662 13.634 1.00 88.19 168 PRO A C 1
ATOM 1337 O O . PRO A 1 168 ? -5.031 11.600 14.077 1.00 88.19 168 PRO A O 1
ATOM 1340 N N . GLY A 1 169 ? -6.161 12.714 12.495 1.00 94.12 169 GLY A N 1
ATOM 1341 C CA . GLY A 1 169 ? -6.459 11.526 11.695 1.00 94.12 169 GLY A CA 1
ATOM 1342 C C . GLY A 1 169 ? -5.191 10.809 11.224 1.00 94.12 169 GLY A C 1
ATOM 1343 O O . GLY A 1 169 ? -5.082 9.595 11.366 1.00 94.12 169 GLY A O 1
ATOM 1344 N N . PHE A 1 170 ? -4.196 11.544 10.721 1.00 95.38 170 PHE A N 1
ATOM 1345 C CA . PHE A 1 170 ? -2.962 10.945 10.200 1.00 95.38 170 PHE A CA 1
ATOM 1346 C C . PHE A 1 170 ? -2.025 10.453 11.300 1.00 95.38 170 PHE A C 1
ATOM 1348 O O . PHE A 1 170 ? -1.331 9.453 11.110 1.00 95.38 170 PHE A O 1
ATOM 1355 N N . GLU A 1 171 ? -2.026 11.106 12.461 1.00 95.44 171 GLU A N 1
ATOM 1356 C CA . GLU A 1 171 ? -1.323 10.605 13.642 1.00 95.44 171 GLU A CA 1
ATOM 1357 C C . GLU A 1 171 ? -1.897 9.249 14.078 1.00 95.44 171 GLU A C 1
ATOM 1359 O O . GLU A 1 171 ? -1.158 8.281 14.252 1.00 95.44 171 GLU A O 1
ATOM 1364 N N . LYS A 1 172 ? -3.230 9.125 14.135 1.00 95.81 172 LYS A N 1
ATOM 1365 C CA . LYS A 1 172 ? -3.901 7.856 14.454 1.00 95.81 172 LYS A CA 1
ATOM 1366 C C . LYS A 1 172 ? -3.594 6.753 13.446 1.00 95.81 172 LYS A C 1
ATOM 1368 O O . LYS A 1 172 ? -3.450 5.605 13.873 1.00 95.81 172 LYS A O 1
ATOM 1373 N N . VAL A 1 173 ? -3.500 7.085 12.153 1.00 97.00 173 VAL A N 1
ATOM 1374 C CA . VAL A 1 173 ? -3.061 6.142 11.108 1.00 97.00 173 VAL A CA 1
ATOM 1375 C C . VAL A 1 173 ? -1.621 5.710 11.370 1.00 97.00 173 VAL A C 1
ATOM 1377 O O . VAL A 1 173 ? -1.344 4.515 11.401 1.00 97.00 173 VAL A O 1
ATOM 1380 N N . THR A 1 174 ? -0.719 6.660 11.623 1.00 96.00 174 THR A N 1
ATOM 1381 C CA . THR A 1 174 ? 0.709 6.394 11.869 1.00 96.00 174 THR A CA 1
ATOM 1382 C C . THR A 1 174 ? 0.910 5.491 13.089 1.00 96.00 174 THR A C 1
ATOM 1384 O O . THR A 1 174 ? 1.647 4.514 13.011 1.00 96.00 174 THR A O 1
ATOM 1387 N N . ASN A 1 175 ? 0.171 5.735 14.174 1.00 95.81 175 ASN A N 1
ATOM 1388 C CA . ASN A 1 175 ? 0.228 4.947 15.412 1.00 95.81 175 ASN A CA 1
ATOM 1389 C C . ASN A 1 175 ? -0.299 3.507 15.260 1.00 95.81 175 ASN A C 1
ATOM 1391 O O . ASN A 1 175 ? -0.100 2.681 16.148 1.00 95.81 175 ASN A O 1
ATOM 1395 N N . ARG A 1 176 ? -0.978 3.197 14.148 1.00 96.88 176 ARG A N 1
ATOM 1396 C CA . ARG A 1 176 ? -1.521 1.866 13.818 1.00 96.88 176 ARG A CA 1
ATOM 1397 C C . ARG A 1 176 ? -0.817 1.213 12.630 1.00 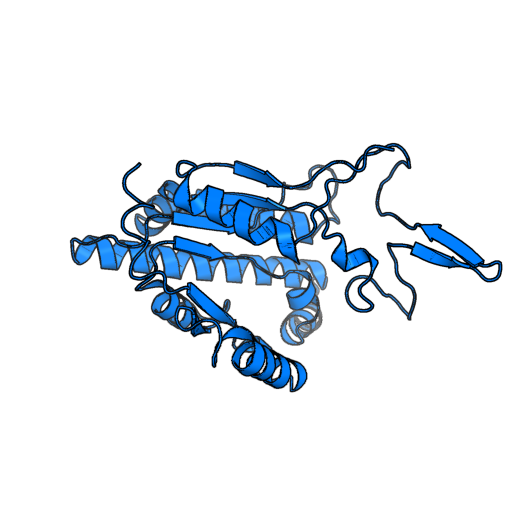96.88 176 ARG A C 1
ATOM 1399 O O . ARG A 1 176 ? -1.141 0.074 12.288 1.00 96.88 176 ARG A O 1
ATOM 1406 N N . ALA A 1 177 ? 0.102 1.932 11.988 1.00 97.06 177 ALA A N 1
ATOM 1407 C CA . ALA A 1 177 ? 0.728 1.508 10.752 1.00 97.06 177 ALA A CA 1
ATOM 1408 C C . ALA A 1 177 ? 1.852 0.496 11.005 1.00 97.06 177 ALA A C 1
ATOM 1410 O O . ALA A 1 177 ? 2.710 0.715 11.855 1.00 97.06 177 ALA A O 1
ATOM 1411 N N . SER A 1 178 ? 1.882 -0.572 10.219 1.00 97.25 178 SER A N 1
ATOM 1412 C CA . SER A 1 178 ? 3.026 -1.467 10.041 1.00 97.25 178 SER A CA 1
ATOM 1413 C C . SER A 1 178 ? 3.390 -1.508 8.556 1.00 97.25 178 SER A C 1
ATOM 1415 O O . SER A 1 178 ? 2.540 -1.300 7.688 1.00 97.25 178 SER A O 1
ATOM 1417 N N . TYR A 1 1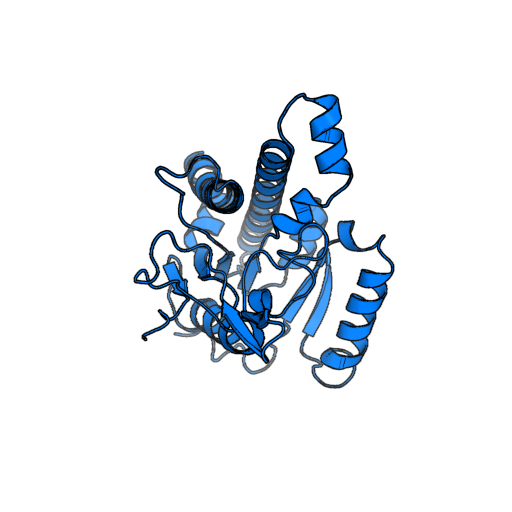79 ? 4.657 -1.770 8.252 1.00 95.69 179 TYR A N 1
ATOM 1418 C CA . TYR A 1 179 ? 5.217 -1.618 6.911 1.00 95.69 179 TYR A CA 1
ATOM 1419 C C . TYR A 1 179 ? 5.736 -2.951 6.395 1.00 95.69 179 TYR A C 1
ATOM 1421 O O . TYR A 1 179 ? 6.606 -3.569 7.009 1.00 95.69 179 TYR A O 1
ATOM 1429 N N . LEU A 1 180 ? 5.217 -3.371 5.247 1.00 94.38 180 LEU A N 1
ATOM 1430 C CA . LEU A 1 180 ? 5.596 -4.608 4.583 1.00 94.38 180 LEU A CA 1
ATOM 1431 C C . LEU A 1 180 ? 6.470 -4.289 3.367 1.00 94.38 180 LEU A C 1
ATOM 1433 O O . LEU A 1 180 ? 5.976 -3.749 2.373 1.00 94.38 180 LEU A O 1
ATOM 1437 N N . TYR A 1 181 ? 7.755 -4.627 3.438 1.00 92.94 181 TYR A N 1
ATOM 1438 C CA . TYR A 1 181 ? 8.710 -4.456 2.344 1.00 92.94 181 TYR A CA 1
ATOM 1439 C C . TYR A 1 181 ? 8.877 -5.781 1.624 1.00 92.94 181 TYR A C 1
ATOM 1441 O O . TYR A 1 181 ? 9.496 -6.701 2.155 1.00 92.94 181 TYR A O 1
ATOM 1449 N N . ILE A 1 182 ? 8.320 -5.880 0.422 1.00 88.06 182 ILE A N 1
ATOM 1450 C CA . ILE A 1 182 ? 8.291 -7.144 -0.306 1.00 88.06 182 ILE A CA 1
ATOM 1451 C C . ILE A 1 182 ? 9.421 -7.202 -1.337 1.00 88.06 182 ILE A C 1
ATOM 1453 O O . ILE A 1 182 ? 9.660 -6.236 -2.063 1.00 88.06 182 ILE A O 1
ATOM 1457 N N . GLY A 1 183 ? 10.110 -8.343 -1.383 1.00 85.31 183 GLY A N 1
ATOM 1458 C CA . GLY A 1 183 ? 11.086 -8.691 -2.406 1.00 85.31 183 GLY A CA 1
ATOM 1459 C C . GLY A 1 183 ? 10.463 -8.915 -3.786 1.00 85.31 183 GLY A C 1
ATOM 1460 O O . GLY A 1 183 ? 9.264 -8.745 -4.005 1.00 85.31 183 GLY A O 1
ATOM 1461 N N . VAL A 1 184 ? 11.298 -9.311 -4.742 1.00 81.75 184 VAL A N 1
ATOM 1462 C CA . VAL A 1 184 ? 10.858 -9.609 -6.109 1.00 81.75 184 VAL A CA 1
ATOM 1463 C C . VAL A 1 184 ? 9.951 -10.838 -6.092 1.00 81.75 184 VAL A C 1
ATOM 1465 O O . VAL A 1 184 ? 10.294 -11.865 -5.508 1.00 81.75 184 VAL A O 1
ATOM 1468 N N . TYR A 1 185 ? 8.788 -10.744 -6.734 1.00 83.50 185 TYR A N 1
ATOM 1469 C CA . TYR A 1 185 ? 7.877 -11.880 -6.849 1.00 83.50 185 TYR A CA 1
ATOM 1470 C C . TYR A 1 185 ? 8.485 -12.929 -7.778 1.00 83.50 185 TYR A C 1
ATOM 1472 O O . TYR A 1 185 ? 8.799 -12.623 -8.929 1.00 83.50 185 TYR A O 1
ATOM 1480 N N . LEU A 1 186 ? 8.616 -14.164 -7.294 1.00 80.00 186 LEU A N 1
ATOM 1481 C CA . LEU A 1 186 ? 9.093 -15.289 -8.102 1.00 80.00 186 LEU A CA 1
ATOM 1482 C C . LEU A 1 186 ? 8.189 -15.528 -9.316 1.00 80.00 186 LEU A C 1
ATOM 1484 O O . LEU A 1 186 ? 8.680 -15.772 -10.415 1.00 80.00 186 LEU A O 1
ATOM 1488 N N . ASP A 1 187 ? 6.880 -15.350 -9.133 1.00 77.75 187 ASP A N 1
ATOM 1489 C CA . ASP A 1 187 ? 5.871 -15.458 -10.189 1.00 77.75 187 ASP A CA 1
ATOM 1490 C C . ASP A 1 187 ? 6.140 -14.520 -11.379 1.00 77.75 187 ASP A C 1
ATOM 1492 O O . ASP A 1 187 ? 5.842 -14.860 -12.525 1.00 77.75 187 ASP A O 1
ATOM 1496 N N . SER A 1 188 ? 6.773 -13.363 -11.145 1.00 75.25 188 SER A N 1
ATOM 1497 C CA . SER A 1 188 ? 7.086 -12.407 -12.212 1.00 75.25 188 SER A CA 1
ATOM 1498 C C . SER A 1 188 ? 8.073 -12.962 -13.241 1.00 75.25 188 SER A C 1
ATOM 1500 O O . SER A 1 188 ? 8.000 -12.563 -14.402 1.00 75.25 188 SER A O 1
ATOM 1502 N N . PHE A 1 189 ? 8.958 -13.895 -12.859 1.00 73.38 189 PHE A N 1
ATOM 1503 C CA . PHE A 1 189 ? 9.914 -14.528 -13.781 1.00 73.38 189 PHE A CA 1
ATOM 1504 C C . PHE A 1 189 ? 9.255 -15.475 -14.787 1.00 73.38 189 PHE A C 1
ATOM 1506 O O . PHE A 1 189 ? 9.849 -15.769 -15.822 1.00 73.38 189 PHE A O 1
ATOM 1513 N N . PHE A 1 190 ? 8.050 -15.953 -14.479 1.00 71.19 190 PHE A N 1
ATOM 1514 C CA . PHE A 1 190 ? 7.311 -16.913 -15.300 1.00 71.19 190 PHE A CA 1
ATOM 1515 C C . PHE A 1 190 ? 6.078 -16.288 -15.959 1.00 71.19 190 PHE A C 1
ATOM 1517 O O . PHE A 1 190 ? 5.390 -16.944 -16.736 1.00 71.19 190 PHE A O 1
ATOM 1524 N N . SER A 1 191 ? 5.796 -15.015 -15.666 1.00 65.38 191 SER A N 1
ATOM 1525 C CA . SER A 1 191 ? 4.691 -14.281 -16.272 1.00 65.38 191 SER A CA 1
ATOM 1526 C C . SER A 1 191 ? 5.083 -13.713 -17.642 1.00 65.38 191 SER A C 1
ATOM 1528 O O . SER A 1 191 ? 6.125 -13.074 -17.792 1.00 65.38 191 SER A O 1
ATOM 1530 N N . GLU A 1 192 ? 4.207 -13.866 -18.635 1.00 56.28 192 GLU A N 1
ATOM 1531 C CA . GLU A 1 192 ? 4.346 -13.226 -19.957 1.00 56.28 192 GLU A CA 1
ATOM 1532 C C . GLU A 1 192 ? 4.139 -11.701 -19.915 1.00 56.28 192 GLU A C 1
ATOM 1534 O O . GLU A 1 192 ? 4.499 -10.997 -20.855 1.00 56.28 192 GLU A O 1
ATOM 1539 N N . SER A 1 193 ? 3.591 -11.183 -18.812 1.00 54.91 193 SER A N 1
ATOM 1540 C CA . SER A 1 193 ? 2.976 -9.854 -18.727 1.00 54.91 193 SER A CA 1
ATOM 1541 C C . SER A 1 193 ? 3.912 -8.737 -18.256 1.00 54.91 193 SER A C 1
ATOM 1543 O O . SER A 1 193 ? 3.861 -7.630 -18.783 1.00 54.91 193 SER A O 1
ATOM 1545 N N . TYR A 1 194 ? 4.745 -8.967 -17.237 1.00 52.50 194 TYR A N 1
ATOM 1546 C CA . TYR A 1 194 ? 5.234 -7.829 -16.443 1.00 52.50 194 TYR A CA 1
ATOM 1547 C C . TYR A 1 194 ? 6.579 -7.253 -16.867 1.00 52.50 194 TYR A C 1
ATOM 1549 O O . TYR A 1 194 ? 6.888 -6.117 -16.515 1.00 52.50 194 TYR A O 1
ATOM 1557 N N . LEU A 1 195 ? 7.376 -8.004 -17.622 1.00 58.38 195 LEU A N 1
ATOM 1558 C CA . LEU A 1 195 ? 8.722 -7.593 -18.016 1.00 58.38 195 LEU A CA 1
ATOM 1559 C C . LEU A 1 195 ? 9.052 -8.061 -19.429 1.00 58.38 195 LEU A C 1
ATOM 1561 O O . LEU A 1 195 ? 10.195 -8.379 -19.721 1.00 58.38 195 LEU A O 1
ATOM 1565 N N . THR A 1 196 ? 8.055 -8.116 -20.305 1.00 55.12 196 THR A N 1
ATOM 1566 C CA . THR A 1 196 ? 8.240 -8.486 -21.706 1.00 55.12 196 THR A CA 1
ATOM 1567 C C . THR A 1 196 ? 8.233 -7.219 -22.551 1.00 55.12 196 THR A C 1
ATOM 1569 O O . THR A 1 196 ? 7.218 -6.535 -22.625 1.00 55.12 196 THR A O 1
ATOM 1572 N N . VAL A 1 197 ? 9.360 -6.890 -23.184 1.00 55.78 197 VAL A N 1
ATOM 1573 C CA . VAL A 1 197 ? 9.443 -5.806 -24.179 1.00 55.78 197 VAL A CA 1
ATOM 1574 C C . VAL A 1 197 ? 9.655 -6.460 -25.536 1.00 55.78 197 VAL A C 1
ATOM 1576 O O . VAL A 1 197 ? 10.570 -7.269 -25.690 1.00 55.78 197 VAL A O 1
ATOM 1579 N N . ASP A 1 198 ? 8.765 -6.181 -26.488 1.0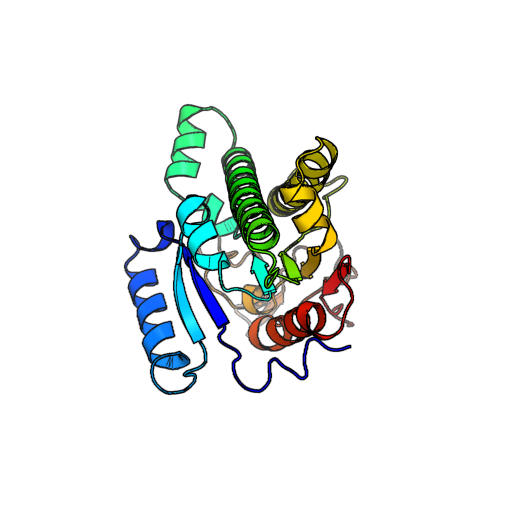0 57.31 198 ASP A N 1
ATOM 1580 C CA . ASP A 1 198 ? 8.788 -6.747 -27.846 1.00 57.31 198 ASP A CA 1
ATOM 1581 C C . ASP A 1 198 ? 8.862 -8.288 -27.878 1.00 57.31 198 ASP A C 1
ATOM 1583 O O . ASP A 1 198 ? 9.620 -8.889 -28.641 1.00 57.31 198 ASP A O 1
ATOM 1587 N N . GLY A 1 199 ? 8.107 -8.950 -26.993 1.00 57.06 199 GLY A N 1
ATOM 1588 C CA . GLY A 1 199 ? 8.082 -10.415 -26.889 1.00 57.06 199 GLY A CA 1
ATOM 1589 C C . GLY A 1 199 ? 9.307 -11.035 -26.203 1.00 57.06 199 GLY A C 1
ATOM 1590 O O . GLY A 1 199 ? 9.454 -12.255 -26.204 1.00 57.06 199 GLY A O 1
ATOM 1591 N N . ARG A 1 200 ? 10.200 -10.227 -25.609 1.00 57.78 200 ARG A N 1
ATOM 1592 C CA . ARG A 1 200 ? 11.382 -10.705 -24.876 1.00 57.78 200 ARG A CA 1
ATOM 1593 C C . ARG A 1 200 ? 11.244 -10.452 -23.381 1.00 57.78 200 ARG A C 1
ATOM 1595 O O . ARG A 1 200 ? 11.204 -9.301 -22.953 1.00 57.78 200 ARG A O 1
ATOM 1602 N N . HIS A 1 201 ? 11.261 -11.521 -22.587 1.00 66.00 201 HIS A N 1
ATOM 1603 C CA . HIS A 1 201 ? 11.339 -11.426 -21.128 1.00 66.00 201 HIS A CA 1
ATOM 1604 C C . HIS A 1 201 ? 12.661 -10.763 -20.706 1.00 66.00 201 HIS A C 1
ATOM 1606 O O . HIS A 1 201 ? 13.742 -11.301 -20.942 1.00 66.00 201 HIS A O 1
ATOM 1612 N N . LEU A 1 202 ? 12.596 -9.592 -20.080 1.00 65.50 202 LEU A N 1
ATOM 1613 C CA . LEU A 1 202 ? 13.748 -8.846 -19.577 1.00 65.50 202 LEU A CA 1
ATOM 1614 C C . LEU A 1 202 ? 14.413 -9.553 -18.390 1.00 65.50 202 LEU A C 1
ATOM 1616 O O . LEU A 1 202 ? 15.612 -9.380 -18.175 1.00 65.50 202 LEU A O 1
ATOM 1620 N N . ILE A 1 203 ? 13.653 -10.358 -17.640 1.00 72.50 203 ILE A N 1
ATOM 1621 C CA . ILE A 1 203 ? 14.149 -11.160 -16.521 1.00 72.50 203 ILE A CA 1
ATOM 1622 C C . ILE A 1 203 ? 13.543 -12.562 -16.557 1.00 72.50 203 ILE A C 1
ATOM 1624 O O . ILE A 1 203 ? 12.421 -12.735 -17.026 1.00 72.50 203 ILE A O 1
ATOM 1628 N N . GLY A 1 204 ? 14.264 -13.541 -16.016 1.00 76.81 204 GLY A N 1
ATOM 1629 C CA . GLY A 1 204 ? 13.813 -14.925 -15.891 1.00 76.81 204 GLY A CA 1
ATOM 1630 C C . GLY A 1 204 ? 14.511 -15.890 -16.846 1.00 76.81 204 GLY A C 1
ATOM 1631 O O . GLY A 1 204 ? 15.433 -15.500 -17.575 1.00 76.81 204 GLY A O 1
ATOM 1632 N N . PRO A 1 205 ? 14.116 -17.173 -16.806 1.00 80.56 205 PRO A N 1
ATOM 1633 C CA . PRO A 1 205 ? 14.730 -18.219 -17.608 1.00 80.56 205 PRO A CA 1
ATOM 1634 C C . PRO A 1 205 ? 14.272 -18.129 -19.069 1.00 80.56 205 PRO A C 1
ATOM 1636 O O . PRO A 1 205 ? 13.093 -18.264 -19.378 1.00 80.56 205 PRO A O 1
ATOM 1639 N N . GLN A 1 206 ? 15.220 -17.964 -19.990 1.00 80.12 206 GLN A N 1
ATOM 1640 C CA . GLN A 1 206 ? 14.973 -17.997 -21.431 1.00 80.12 206 GLN A CA 1
ATOM 1641 C C . GLN A 1 206 ? 15.510 -19.291 -22.031 1.00 80.12 206 GLN A C 1
ATOM 1643 O O . GLN A 1 206 ? 16.726 -19.505 -22.057 1.00 80.12 206 GLN A O 1
ATOM 1648 N N . LYS A 1 207 ? 14.617 -20.137 -22.551 1.00 83.69 207 LYS A N 1
ATOM 1649 C CA . LYS A 1 207 ? 15.012 -21.371 -23.236 1.00 83.69 207 LYS A CA 1
ATOM 1650 C C . LYS A 1 207 ? 15.783 -21.044 -24.518 1.00 83.69 207 LYS A C 1
ATOM 1652 O O . LYS A 1 207 ? 15.327 -20.248 -25.335 1.00 83.69 207 LYS A O 1
ATOM 1657 N N . GLN A 1 208 ? 16.948 -21.654 -24.679 1.00 87.00 208 GLN A N 1
ATOM 1658 C CA . GLN A 1 208 ? 17.824 -21.509 -25.835 1.00 87.00 208 GLN A CA 1
ATOM 1659 C C . GLN A 1 208 ? 17.547 -22.602 -26.876 1.00 87.00 208 GLN A C 1
ATOM 1661 O O . GLN A 1 208 ? 16.868 -23.596 -26.605 1.00 87.00 208 GLN A O 1
ATOM 1666 N N . SER A 1 209 ? 18.097 -22.423 -28.081 1.00 92.94 209 SER A N 1
ATOM 1667 C CA . SER A 1 209 ? 17.928 -23.377 -29.190 1.00 92.94 209 SER A CA 1
ATOM 1668 C C . SER A 1 209 ? 18.503 -24.774 -28.913 1.00 92.94 209 SER A C 1
ATOM 1670 O O . SER A 1 209 ? 17.988 -25.755 -29.440 1.00 92.94 209 SER A O 1
ATOM 1672 N N . ASP A 1 210 ? 19.513 -24.877 -28.047 1.00 94.12 210 ASP A N 1
ATOM 1673 C CA . ASP A 1 210 ? 20.145 -26.133 -27.621 1.00 94.12 210 ASP A CA 1
ATOM 1674 C C . ASP A 1 210 ? 19.448 -26.790 -26.411 1.00 94.12 210 ASP A C 1
ATOM 1676 O O . ASP A 1 210 ? 19.898 -27.818 -25.910 1.00 94.12 210 ASP A O 1
ATOM 1680 N N . GLY A 1 211 ? 18.343 -26.207 -25.932 1.00 90.88 211 GLY A N 1
ATOM 1681 C CA . GLY A 1 211 ? 17.596 -26.683 -24.768 1.00 90.88 211 GLY A CA 1
ATOM 1682 C C . GLY A 1 211 ? 18.115 -26.188 -23.415 1.00 90.88 211 GLY A C 1
ATOM 1683 O O . GLY A 1 211 ? 17.457 -26.448 -22.407 1.00 90.88 211 GLY A O 1
ATOM 1684 N N . SER A 1 212 ? 19.229 -25.449 -23.373 1.00 92.00 212 SER A N 1
ATOM 1685 C CA . SER A 1 212 ? 19.696 -24.771 -22.158 1.00 92.00 212 SER A CA 1
ATOM 1686 C C . SER A 1 212 ? 18.797 -23.581 -21.787 1.00 92.00 212 SER A C 1
ATOM 1688 O O . SER A 1 212 ? 17.942 -23.157 -22.568 1.00 92.00 212 SER A O 1
ATOM 1690 N N . PHE A 1 213 ? 18.969 -23.027 -20.583 1.00 84.88 213 PHE A N 1
ATOM 1691 C CA . PHE A 1 213 ? 18.261 -21.822 -20.145 1.00 84.88 213 PHE A CA 1
ATOM 1692 C C . PHE A 1 213 ? 19.252 -20.711 -19.798 1.00 84.88 213 PHE A C 1
ATOM 1694 O O . PHE A 1 213 ? 20.130 -20.890 -18.957 1.00 84.88 213 PHE A O 1
ATOM 1701 N N . LEU A 1 214 ? 19.068 -19.537 -20.404 1.00 83.19 214 LEU A N 1
ATOM 1702 C CA . LEU A 1 214 ? 19.752 -18.309 -20.011 1.00 83.19 214 LEU A CA 1
ATOM 1703 C C . LEU A 1 214 ? 18.888 -17.577 -18.987 1.00 83.19 214 LEU A C 1
ATOM 1705 O O . LEU A 1 214 ? 17.816 -17.080 -19.328 1.00 83.19 214 LEU A O 1
ATOM 1709 N N . PHE A 1 215 ? 19.356 -17.480 -17.747 1.00 78.94 215 PHE A N 1
ATOM 1710 C CA . PHE A 1 215 ? 18.659 -16.710 -16.723 1.00 78.94 215 PHE A CA 1
ATOM 1711 C C . PHE A 1 215 ? 19.098 -15.244 -16.768 1.00 78.94 215 PHE A C 1
ATOM 1713 O O . PHE A 1 215 ? 20.245 -14.919 -16.458 1.00 78.94 215 PHE A O 1
ATOM 1720 N N . ARG A 1 216 ? 18.191 -14.344 -17.158 1.00 74.94 216 ARG A N 1
ATOM 1721 C CA . ARG A 1 216 ? 18.438 -12.896 -17.099 1.00 74.94 216 ARG A CA 1
ATOM 1722 C C . ARG A 1 216 ? 17.975 -12.362 -15.747 1.00 74.94 216 ARG A C 1
ATOM 1724 O O . ARG A 1 216 ? 16.835 -12.585 -15.355 1.00 74.94 216 ARG A O 1
ATOM 1731 N N . GLN A 1 217 ? 18.839 -11.640 -15.040 1.00 69.69 217 GLN A N 1
ATOM 1732 C CA . GLN A 1 217 ? 18.491 -10.992 -13.772 1.00 69.69 217 GLN A CA 1
ATOM 1733 C C . GLN A 1 217 ? 18.858 -9.508 -13.775 1.00 69.69 217 GLN A C 1
ATOM 1735 O O . GLN A 1 217 ? 19.756 -9.088 -14.498 1.00 69.69 217 GLN A O 1
ATOM 1740 N N . VAL A 1 218 ? 18.188 -8.730 -12.919 1.00 64.38 218 VAL A N 1
ATOM 1741 C CA . VAL A 1 218 ? 18.438 -7.284 -12.735 1.00 64.38 218 VAL A CA 1
ATOM 1742 C C . VAL A 1 218 ? 19.638 -7.014 -11.811 1.00 64.38 218 VAL A C 1
ATOM 1744 O O . VAL A 1 218 ? 20.007 -5.864 -11.593 1.00 64.38 218 VAL A O 1
ATOM 1747 N N . ALA A 1 219 ? 20.260 -8.044 -11.227 1.00 61.12 219 ALA A N 1
ATOM 1748 C CA . ALA A 1 219 ? 21.367 -7.834 -10.301 1.00 61.12 219 ALA A CA 1
ATOM 1749 C C . ALA A 1 219 ? 22.641 -7.388 -11.035 1.00 61.12 219 ALA A C 1
ATOM 1751 O O . ALA A 1 219 ? 23.066 -8.000 -12.012 1.00 61.12 219 ALA A O 1
ATOM 1752 N N . TYR A 1 220 ? 23.277 -6.345 -10.496 1.00 57.25 220 TYR A N 1
ATOM 1753 C CA . TYR A 1 220 ? 24.542 -5.777 -10.977 1.00 57.25 220 TYR A CA 1
ATOM 1754 C C . TYR A 1 220 ? 25.702 -6.790 -10.980 1.00 57.25 220 TYR A C 1
ATOM 1756 O O . TYR A 1 220 ? 26.647 -6.660 -11.750 1.00 57.25 220 TYR A O 1
ATOM 1764 N N . SER A 1 221 ? 25.622 -7.809 -10.122 1.00 67.12 221 SER A N 1
ATOM 1765 C CA . SER A 1 221 ? 26.614 -8.871 -9.988 1.00 67.12 221 SER A CA 1
ATOM 1766 C C . SER A 1 221 ? 25.909 -10.226 -9.891 1.00 67.12 221 SER A C 1
ATOM 1768 O O . SER A 1 221 ? 24.914 -10.322 -9.165 1.00 67.12 221 SER A O 1
ATOM 1770 N N . PRO A 1 222 ? 26.420 -11.287 -10.546 1.00 63.53 222 PRO A N 1
ATOM 1771 C CA . PRO A 1 222 ? 25.903 -12.648 -10.384 1.00 63.53 222 PRO A CA 1
ATOM 1772 C C . PRO A 1 222 ? 26.026 -13.174 -8.945 1.00 63.53 222 PRO A C 1
ATOM 1774 O O . PRO A 1 222 ? 25.405 -14.175 -8.615 1.00 63.53 222 PRO A O 1
ATOM 1777 N N . TYR A 1 223 ? 26.787 -12.486 -8.088 1.00 65.81 223 TYR A N 1
ATOM 1778 C CA . TYR A 1 223 ? 27.012 -12.854 -6.690 1.00 65.81 223 TYR A CA 1
ATOM 1779 C C . TYR A 1 223 ? 26.148 -12.069 -5.694 1.00 65.81 223 TYR A C 1
ATOM 1781 O O . TYR A 1 223 ? 26.256 -12.282 -4.489 1.00 65.81 223 TYR A O 1
ATOM 1789 N N . HIS A 1 224 ? 25.322 -11.128 -6.161 1.00 71.94 224 HIS A N 1
ATOM 1790 C CA . HIS A 1 224 ? 24.416 -10.402 -5.274 1.00 71.94 224 HIS A CA 1
ATOM 1791 C C . HIS A 1 224 ? 23.113 -11.171 -5.100 1.00 71.94 224 HIS A C 1
ATOM 1793 O O . HIS A 1 224 ? 22.428 -11.494 -6.070 1.00 71.94 224 HIS A O 1
ATOM 1799 N N . THR A 1 225 ? 22.754 -11.417 -3.843 1.00 74.19 225 THR A N 1
ATOM 1800 C CA . THR A 1 225 ? 21.480 -12.032 -3.498 1.00 74.19 225 THR A CA 1
ATOM 1801 C C . THR A 1 225 ? 20.345 -11.041 -3.740 1.00 74.19 225 THR A C 1
ATOM 1803 O O . THR A 1 225 ? 20.404 -9.870 -3.359 1.00 74.19 225 THR A O 1
ATOM 1806 N N . LEU A 1 226 ? 19.290 -11.517 -4.396 1.00 76.69 226 LEU A N 1
ATOM 1807 C CA . LEU A 1 226 ? 18.048 -10.776 -4.572 1.00 76.69 226 LEU A CA 1
ATOM 1808 C C . LEU A 1 226 ? 17.026 -11.314 -3.565 1.00 76.69 226 LEU A C 1
ATOM 1810 O O . LEU A 1 226 ? 16.813 -12.527 -3.541 1.00 76.69 226 LEU A O 1
ATOM 1814 N N . PRO A 1 227 ? 16.393 -10.460 -2.740 1.00 84.19 227 PRO A N 1
ATOM 1815 C CA . PRO A 1 227 ? 15.309 -10.903 -1.877 1.00 84.19 227 PRO A CA 1
ATOM 1816 C C . PRO A 1 227 ? 14.107 -11.264 -2.749 1.00 84.19 227 PRO A C 1
ATOM 1818 O O . PRO A 1 227 ? 13.610 -10.424 -3.505 1.00 84.19 227 PRO A O 1
ATOM 1821 N N . MET A 1 228 ? 13.648 -12.508 -2.644 1.00 83.06 228 MET A N 1
ATOM 1822 C CA . MET A 1 228 ? 12.528 -13.027 -3.428 1.00 83.06 228 MET A CA 1
ATOM 1823 C C . MET A 1 228 ? 11.434 -13.601 -2.538 1.00 83.06 228 MET A C 1
ATOM 1825 O O . MET A 1 228 ? 11.706 -14.068 -1.432 1.00 83.06 228 MET A O 1
ATOM 1829 N N . ILE A 1 229 ? 10.201 -13.572 -3.036 1.00 86.19 229 ILE A N 1
ATOM 1830 C CA . ILE A 1 229 ? 9.028 -14.130 -2.360 1.00 86.19 229 ILE A CA 1
ATOM 1831 C C . ILE A 1 229 ? 8.166 -14.914 -3.350 1.00 86.19 229 ILE A C 1
ATOM 1833 O O . ILE A 1 229 ? 8.008 -14.500 -4.504 1.00 86.19 229 ILE A O 1
ATOM 1837 N N . TYR A 1 230 ? 7.555 -16.005 -2.890 1.00 86.62 230 TYR A N 1
ATOM 1838 C CA . TYR A 1 230 ? 6.457 -16.632 -3.610 1.00 86.62 230 TYR A CA 1
ATOM 1839 C C . TYR A 1 230 ? 5.137 -16.053 -3.093 1.00 86.62 230 TYR A C 1
ATOM 1841 O O . TYR A 1 230 ? 4.552 -16.524 -2.120 1.00 86.62 230 TYR A O 1
ATOM 1849 N N . ALA A 1 231 ? 4.694 -14.947 -3.701 1.00 83.81 231 ALA A N 1
ATOM 1850 C CA . ALA A 1 231 ? 3.592 -14.141 -3.171 1.00 83.81 231 ALA A CA 1
ATOM 1851 C C . ALA A 1 231 ? 2.293 -14.947 -2.997 1.00 83.81 231 ALA A C 1
ATOM 1853 O O . ALA A 1 231 ? 1.550 -14.700 -2.049 1.00 83.81 231 ALA A O 1
ATOM 1854 N N . THR A 1 232 ? 2.061 -15.930 -3.873 1.00 80.31 232 THR A N 1
ATOM 1855 C CA . THR A 1 232 ? 0.883 -16.807 -3.850 1.00 80.31 232 THR A CA 1
ATOM 1856 C C . THR A 1 232 ? 0.717 -17.559 -2.524 1.00 80.31 232 THR A C 1
ATOM 1858 O O . THR A 1 232 ? -0.410 -17.697 -2.053 1.00 80.31 232 THR A O 1
ATOM 1861 N N . THR A 1 233 ? 1.803 -18.010 -1.890 1.00 82.69 233 THR A N 1
ATOM 1862 C CA . THR A 1 233 ? 1.736 -18.753 -0.615 1.00 82.69 233 THR A CA 1
ATOM 1863 C C . THR A 1 233 ? 2.192 -17.935 0.582 1.00 82.69 233 THR A C 1
ATOM 1865 O O . THR A 1 233 ? 1.666 -18.112 1.677 1.00 82.69 233 THR A O 1
ATOM 1868 N N . ASP A 1 234 ? 3.153 -17.032 0.390 1.00 85.06 234 ASP A N 1
ATOM 1869 C CA . ASP A 1 234 ? 3.886 -16.439 1.509 1.00 85.06 234 ASP A CA 1
ATOM 1870 C C . ASP A 1 234 ? 3.286 -15.101 1.954 1.00 85.06 234 ASP A C 1
ATOM 1872 O O . ASP A 1 234 ? 3.383 -14.732 3.125 1.00 85.06 234 ASP A O 1
ATOM 1876 N N . LEU A 1 235 ? 2.644 -14.356 1.044 1.00 86.31 235 LEU A N 1
ATOM 1877 C CA . LEU A 1 235 ? 2.179 -12.998 1.339 1.00 86.31 235 LEU A CA 1
ATOM 1878 C C . LEU A 1 235 ? 1.079 -12.980 2.407 1.00 86.31 235 LEU A C 1
ATOM 1880 O O . LEU A 1 235 ? 1.118 -12.142 3.307 1.00 86.31 235 LEU A O 1
ATOM 1884 N N . GLY A 1 236 ? 0.118 -13.903 2.314 1.00 87.06 236 GLY A N 1
ATOM 1885 C CA . GLY A 1 236 ? -0.992 -14.019 3.264 1.00 87.06 236 GLY A CA 1
ATOM 1886 C C . GLY A 1 236 ? -0.507 -14.187 4.710 1.00 87.06 236 GLY A C 1
ATOM 1887 O O . GLY A 1 236 ? -0.789 -13.310 5.529 1.00 87.06 236 GLY A O 1
ATOM 1888 N N . PRO A 1 237 ? 0.285 -15.233 5.018 1.00 89.38 237 PRO A N 1
ATOM 1889 C CA . PRO A 1 237 ? 0.859 -15.436 6.349 1.00 89.38 237 PRO A CA 1
ATOM 1890 C C . PRO A 1 237 ? 1.690 -14.250 6.865 1.00 89.38 237 PRO A C 1
ATOM 1892 O O . PRO A 1 237 ? 1.629 -13.910 8.045 1.00 89.38 237 PRO A O 1
ATOM 1895 N N . LEU A 1 238 ? 2.447 -13.567 5.999 1.00 89.44 238 LEU A N 1
ATOM 1896 C CA . LEU A 1 238 ? 3.244 -12.399 6.403 1.00 89.44 238 LEU A CA 1
ATOM 1897 C C . LEU A 1 238 ? 2.364 -11.204 6.802 1.00 89.44 238 LEU A C 1
ATOM 1899 O O . LEU A 1 238 ? 2.647 -10.523 7.792 1.00 89.44 238 LEU A O 1
ATOM 1903 N N . VAL A 1 239 ? 1.280 -10.959 6.061 1.00 90.38 239 VAL A N 1
ATOM 1904 C CA . VAL A 1 239 ? 0.284 -9.936 6.413 1.00 90.38 239 VAL A CA 1
ATOM 1905 C C . VAL A 1 239 ? -0.454 -10.326 7.695 1.00 90.38 239 VAL A C 1
ATOM 1907 O O . VAL A 1 239 ? -0.635 -9.478 8.569 1.00 90.38 239 VAL A O 1
ATOM 1910 N N . GLU A 1 240 ? -0.820 -11.599 7.856 1.00 89.12 240 GLU A N 1
ATOM 1911 C CA . GLU A 1 240 ? -1.446 -12.115 9.076 1.00 89.12 240 GLU A CA 1
ATOM 1912 C C . GLU A 1 240 ? -0.567 -11.863 10.307 1.00 89.12 240 GLU A C 1
ATOM 1914 O O . GLU A 1 240 ? -1.055 -11.345 11.310 1.00 89.12 240 GLU A O 1
ATOM 1919 N N . VAL A 1 241 ? 0.743 -12.120 10.224 1.00 92.31 241 VAL A N 1
ATOM 1920 C CA . VAL A 1 241 ? 1.686 -11.813 11.312 1.00 92.31 241 VAL A CA 1
ATOM 1921 C C . VAL A 1 241 ? 1.643 -10.336 11.699 1.00 92.31 241 VAL A C 1
ATOM 1923 O O . VAL A 1 241 ? 1.603 -10.013 12.891 1.00 92.31 241 VAL A O 1
ATOM 1926 N N . LEU A 1 242 ? 1.589 -9.432 10.718 1.00 91.94 242 LEU A N 1
ATOM 1927 C CA . LEU A 1 242 ? 1.488 -7.992 10.964 1.00 91.94 242 LEU A CA 1
ATOM 1928 C C . LEU A 1 242 ? 0.140 -7.552 11.542 1.00 91.94 242 LEU A C 1
ATOM 1930 O O . LEU A 1 242 ? 0.079 -6.493 12.168 1.00 91.94 242 LEU A O 1
ATOM 1934 N N . ILE A 1 243 ? -0.925 -8.328 11.358 1.00 90.81 243 ILE A N 1
ATOM 1935 C CA . ILE A 1 243 ? -2.252 -8.041 11.914 1.00 90.81 243 ILE A CA 1
ATOM 1936 C C . ILE A 1 243 ? -2.384 -8.632 13.323 1.00 90.81 243 ILE A C 1
ATOM 1938 O O . ILE A 1 243 ? -2.771 -7.939 14.266 1.00 90.81 243 ILE A O 1
ATOM 1942 N N . CYS A 1 244 ? -2.038 -9.907 13.476 1.00 89.94 244 CYS A N 1
ATOM 1943 C CA . CYS A 1 244 ? -2.412 -10.725 14.623 1.00 89.94 244 CYS A CA 1
ATOM 1944 C C . CYS A 1 244 ? -1.330 -10.797 15.706 1.00 89.94 244 CYS A C 1
ATOM 1946 O O . CYS A 1 244 ? -1.662 -10.966 16.883 1.00 89.94 244 CYS A O 1
ATOM 1948 N N . HIS A 1 245 ? -0.049 -10.674 15.338 1.00 91.44 245 HIS A N 1
ATOM 1949 C CA . HIS A 1 245 ? 1.058 -11.102 16.205 1.00 91.44 245 HIS A CA 1
ATOM 1950 C C . HIS A 1 245 ? 2.076 -10.003 16.515 1.00 91.44 245 HIS A C 1
ATOM 1952 O O . HIS A 1 245 ? 2.488 -9.855 17.664 1.00 91.44 245 HIS A O 1
ATOM 1958 N N . ALA A 1 246 ? 2.464 -9.206 15.524 1.00 92.75 246 ALA A N 1
ATOM 1959 C CA . ALA A 1 246 ? 3.409 -8.107 15.706 1.00 92.75 246 ALA A CA 1
ATOM 1960 C C . ALA A 1 246 ? 2.734 -6.882 16.351 1.00 92.75 246 ALA A C 1
ATOM 1962 O O . ALA A 1 246 ? 1.521 -6.749 16.225 1.00 92.75 246 ALA A O 1
ATOM 1963 N N . PRO A 1 247 ? 3.448 -5.965 17.023 1.00 95.81 247 PRO A N 1
ATOM 1964 C CA . PRO A 1 247 ? 2.901 -4.660 17.410 1.00 95.81 247 PRO A CA 1
ATOM 1965 C C . PRO A 1 247 ? 2.716 -3.724 16.197 1.00 95.81 247 PRO A C 1
ATOM 1967 O O . PRO A 1 247 ? 3.279 -3.960 15.124 1.00 95.81 247 PRO A O 1
ATOM 1970 N N . ALA A 1 248 ? 1.948 -2.639 16.360 1.00 95.44 248 ALA A N 1
ATOM 1971 C CA . ALA A 1 248 ? 1.971 -1.530 15.400 1.00 95.44 248 ALA A CA 1
ATOM 1972 C C . ALA A 1 248 ? 3.375 -0.891 15.357 1.00 95.44 248 ALA A C 1
ATOM 1974 O O . ALA A 1 248 ? 4.140 -0.999 16.315 1.00 95.44 248 ALA A O 1
ATOM 1975 N N . GLY A 1 249 ? 3.728 -0.256 14.240 1.00 95.75 249 GLY A N 1
ATOM 1976 C CA . GLY A 1 249 ? 5.073 0.269 13.989 1.00 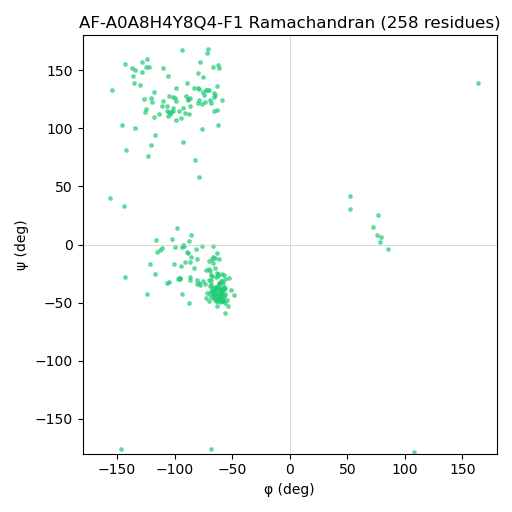95.75 249 GLY A CA 1
ATOM 1977 C C . GLY A 1 249 ? 6.082 -0.792 13.539 1.00 95.75 249 GLY A C 1
ATOM 1978 O O . GLY A 1 249 ? 7.267 -0.495 13.418 1.00 95.75 249 GLY A O 1
ATOM 1979 N N . THR A 1 250 ? 5.648 -2.030 13.284 1.00 96.88 250 THR A N 1
ATOM 1980 C CA . THR A 1 250 ? 6.554 -3.095 12.832 1.00 96.88 250 THR A CA 1
ATOM 1981 C C . THR A 1 250 ? 6.930 -2.897 11.368 1.00 96.88 250 THR A C 1
ATOM 1983 O O . THR A 1 250 ? 6.061 -2.739 10.512 1.00 96.88 250 THR A O 1
ATOM 1986 N N . HIS A 1 251 ? 8.226 -2.969 11.070 1.00 95.12 251 HIS A N 1
ATOM 1987 C CA . HIS A 1 251 ? 8.756 -3.028 9.709 1.00 95.12 251 HIS A CA 1
ATOM 1988 C C . HIS A 1 251 ? 9.171 -4.470 9.410 1.00 95.12 251 HIS A C 1
ATOM 1990 O O . HIS A 1 251 ? 10.100 -4.986 10.029 1.00 95.12 251 HIS A O 1
ATOM 1996 N N . LEU A 1 252 ? 8.485 -5.121 8.473 1.00 93.12 252 LEU A N 1
ATOM 1997 C CA . LEU A 1 252 ? 8.776 -6.490 8.064 1.00 93.12 252 LEU A CA 1
ATOM 1998 C C . LEU A 1 252 ? 9.433 -6.490 6.683 1.00 93.12 252 LEU A C 1
ATOM 2000 O O . LEU A 1 252 ? 8.851 -6.016 5.706 1.00 93.12 252 LEU A O 1
ATOM 2004 N N . LEU A 1 253 ? 10.657 -7.011 6.621 1.00 90.19 253 LEU A N 1
ATOM 2005 C CA . LEU A 1 253 ? 11.397 -7.237 5.382 1.00 90.19 253 LEU A CA 1
ATOM 2006 C C . LEU A 1 253 ? 11.115 -8.664 4.907 1.00 90.19 253 LEU A C 1
ATOM 2008 O O . LEU A 1 253 ? 11.434 -9.625 5.605 1.00 90.19 253 LEU A O 1
ATOM 2012 N N . CYS A 1 254 ? 10.509 -8.800 3.734 1.00 80.44 254 CYS A N 1
ATOM 2013 C CA . CYS A 1 254 ? 10.061 -10.079 3.204 1.00 80.44 254 CYS A CA 1
ATOM 2014 C C . CYS A 1 254 ? 10.858 -10.454 1.967 1.00 80.44 254 CYS A C 1
ATOM 2016 O O . CYS A 1 254 ? 10.715 -9.849 0.905 1.00 80.44 254 CYS A O 1
ATOM 2018 N N . GLY A 1 255 ? 11.657 -11.497 2.103 1.00 65.44 255 GLY A N 1
ATOM 2019 C CA . GLY A 1 255 ? 12.284 -12.168 0.985 1.00 65.44 255 GLY A CA 1
ATOM 2020 C C . GLY A 1 255 ? 13.426 -13.034 1.471 1.00 65.44 255 GLY A C 1
ATOM 2021 O O . GLY A 1 255 ? 14.176 -12.634 2.362 1.00 65.44 255 GLY A O 1
ATOM 2022 N N . GLN A 1 256 ? 13.550 -14.222 0.898 1.00 56.91 256 GLN A N 1
ATOM 2023 C CA . GLN A 1 256 ? 14.723 -15.051 1.123 1.00 56.91 256 GLN A CA 1
ATOM 2024 C C . GLN A 1 256 ? 15.778 -14.709 0.067 1.00 56.91 256 GLN A C 1
ATOM 2026 O O . GLN A 1 256 ? 15.423 -14.479 -1.095 1.00 56.91 256 GLN A O 1
ATOM 2031 N N . PRO A 1 257 ? 17.066 -14.627 0.439 1.00 53.22 257 PRO A N 1
ATOM 2032 C CA . PRO A 1 257 ? 18.122 -14.623 -0.557 1.00 53.22 257 PRO A CA 1
ATOM 2033 C C . PRO A 1 257 ? 18.099 -15.966 -1.298 1.00 53.22 257 PRO A C 1
ATOM 2035 O O . PRO A 1 257 ? 18.011 -17.012 -0.658 1.00 53.22 257 PRO A O 1
ATOM 2038 N N . LEU A 1 258 ? 18.225 -15.955 -2.630 1.00 45.25 258 LEU A N 1
ATOM 2039 C CA . LEU A 1 258 ? 18.663 -17.156 -3.343 1.00 45.25 258 LEU A CA 1
ATOM 2040 C C . LEU A 1 258 ? 20.080 -17.479 -2.862 1.00 45.25 258 LEU A C 1
ATOM 2042 O O . LEU A 1 258 ? 21.034 -16.793 -3.227 1.00 45.25 258 LEU A O 1
ATOM 2046 N N . THR A 1 259 ? 20.215 -18.478 -1.997 1.00 40.06 259 THR A N 1
ATOM 2047 C CA . THR A 1 259 ? 21.516 -19.070 -1.696 1.00 40.06 259 THR A CA 1
ATOM 2048 C C . THR A 1 259 ? 21.853 -20.036 -2.823 1.00 40.06 259 THR A C 1
ATOM 2050 O O . THR A 1 259 ? 21.060 -20.936 -3.101 1.00 40.06 259 THR A O 1
ATOM 2053 N N . SER A 1 260 ? 22.984 -19.800 -3.492 1.00 39.28 260 SER A N 1
ATOM 2054 C CA . SER A 1 260 ? 23.583 -20.715 -4.474 1.00 39.28 260 SER A CA 1
ATOM 2055 C C . SER A 1 260 ? 23.874 -22.086 -3.882 1.00 39.28 260 SER A C 1
ATOM 2057 O O . SER A 1 260 ? 24.366 -22.088 -2.728 1.00 39.28 260 SER A O 1
#

Nearest PDB structures (foldseek):
  1p33-assembly1_D  TM=4.666E-01  e=4.355E-04  Leishmania tarentolae
  3qlj-assembly3_F  TM=4.446E-01  e=3.821E-03  Mycobacterium avium 104
  3qlj-assembly1_B  TM=4.421E-01  e=5.487E-03  Mycobacterium avium 104
  3qlj-assembly2_D  TM=4.377E-01  e=1.132E-02  Mycobacterium avium 104
  3qlj-assembly3_E  TM=4.368E-01  e=2.197E-02  Mycobacterium avium 104

Secondary structure (DSSP, 8-state):
--TTTTGGG---EEEEEEGGGTTSHHHHHHHHHHIIIIISSS-TTEEEEEE-TT-HHHHHHHHTT-SEEEE---HHHHHH-HHHHHHHHHH---HHHHHHHHHHHHHHHHHHHHHHHHHHHHHTT-----EEEEEE----TT-TT-HHHHHHHHHHHHHHHHHHTT-HHHHHHHTTEEEEEE-EEGGGGT-SSSSEETTEESSEEEE-TTS-EEEE---SSTTSPPEEE-HHHHHHHHHHHHHHTSPTT-EEEE-EE---

Foldseek 3Di:
DPPPVVCVPQQAAEDEDAVLQVVDPVVVVVVVCCCVVPNVPPPVRYDYAYAHLLDLVRLLVSCQQDLEDEDDDDLLVLLVDPVLVVCCVPPVDDSLVSSLVVLLSSLVSNLSSQLVSQVVCVVVVHDRHQAYEYEAADCPVPCPPPSVNNSRNVSVVVLVVVVVVVRNSSVSRQQRYEYEYAFAAPVLQVDQPRQADPSDRQAHWDQDPVRHTDGHDPDPDPPDWTFYDNCVPVVVVVVCCRSPPDHHVHYDYHGDTPDD

Mean predicted aligned error: 9.27 Å

=== Feature glossary ===
Key to the feature types in this record:

pLDDT. pLDDT is the predicted lDDT-Cα score: AlphaFold's confidence that the local environment of each residue (all inter-atomic distances within 15 Å) is correctly placed. It is a per-residue number between 0 and 100, with higher meaning more reliable.

Radius of gyration, Cα contacts, bounding box. The geometric summary reports three shape descriptors. Rg (radius of gyration) measures how spread out the Cα atoms are about their centre of mass; compact globular proteins have small Rg, elongated or unfolded ones large. Cα contacts (<8 Å, |i−j|>4) count long-range residue pairs in spatial proximity — high for tightly packed folds, near zero for rods or random coil. The bounding-box extents give the protein's footprint along x, y, z in Å.

Backbone torsions (φ/ψ). Backbone dihedral angles. Every residue except chain termini has a φ (preceding-C → N → Cα → C) and a ψ (N → Cα → C → next-N). They are reported in degrees following the IUPAC sign convention. Secondary structure is essentially a statement about which (φ, ψ) basin each residue occupies.

Contact-map, Ramachandran, and PAE plots. Plot images: a contact map (which residues are close in 3D, as an N×N binary image), a Ramachandran scatter (backbone torsion angles, revealing secondary-structure composition at a glance), and — for AlphaFold structures — a PAE heatmap (pairwise prediction confidence).

Predicted aligned error. Predicted Aligned Error (PAE) is an AlphaFold confidence matrix: entry (i, j) is the expected error in the position of residue j, in ångströms, when the prediction is superimposed on the true structure at residue i. Low PAE within a block of residues means that block is internally rigid and well-predicted; high PAE between two blocks means their relative placement is uncertain even if each block individually is confident.

Secondary structure (3-state, P-SEA). Three-state secondary structure (P-SEA) collapses the eight DSSP classes into helix (a), strand (b), and coil (c). P-SEA assigns these from Cα geometry alone — distances and angles — without requiring backbone oxygens, so it works on any Cα trace.

Solvent-accessible surface area. Solvent-accessible surface area (SASA) is the area in Å² traced out by the centre of a 1.4 Å probe sphere (a water molecule) rolled over the protein's van der Waals surface (Shrake–Rupley / Lee–Richards construction). Buried residues have near-zero SASA; fully exposed residues can exceed 200 Å². The total SASA scales roughly with the number of surface residues.

Foldseek 3Di. The Foldseek 3Di string encodes local tertiary geometry as a 20-letter alphabet — one character per residue — derived from the relative positions of nearby Cα atoms. Unlike the amino-acid sequence, 3Di is a direct function of the 3D structure, so two proteins with the same fold have similar 3Di strings even at low sequence identity.

B-factor. For experimental (PDB) structures, the B-factor (temperature factor) quantifies the positional spread of each atom in the crystal — a combination of thermal vibration and static disorder — in units of Å². High B-factors mark flexible loops or poorly resolved reg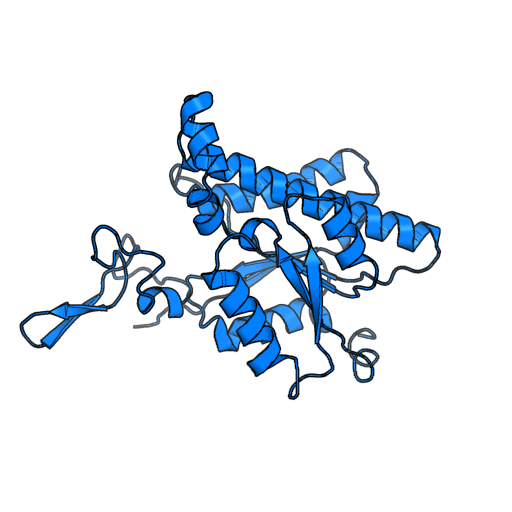ions; low B-factors mark the rigid, well-ordered core.

mmCIF coordinates. The mmCIF block holds the 3D Cartesian coordinates of each backbone atom (N, Cα, C, O) in ångströms. mmCIF is the PDB's canonical archive format — a tagged-loop text representation of the atomic model.

InterPro / GO / CATH / organism. Functional annotations link the protein to curated databases. InterPro entries identify conserved domains and families by matching the sequence against member-database signatures (Pfam, PROSITE, CDD, …). Gene Ontology (GO) terms describe molecular function, biological process, and cellular component in a controlled vocabulary. CATH places the structure in a hierarchical fold classification (Class/Architecture/Topology/Homologous-superfamily). The organism is the source species.

Rendered structure images. Structure images are PyMOL renders from six orthogonal camera directions. Cartoon representation draws helices as coils and strands as arrows; sticks shows the backbone as bonds; surface shows the solvent-excluded envelope. Rainbow coloring maps sequence position to hue (blue→red, N→C); chain coloring assigns a distinct color per polypeptide.

Sequence. This is the polypeptide sequence — one letter per residue, N-terminus first. Length ranges from a few dozen residues for small domains to over a thousand for large multi-domain proteins.

Secondary structure (8-state, DSSP). The SS8 string is DSSP's per-residue secondary-structure call. α-helix (H) means an i→i+4 H-bond ladder; β-strand (E) means the residue participates in a β-sheet; 3₁₀ (G) and π (I) are tighter and wider helices; T/S are turns/bends; '-' is loop.

Nearest PDB structures. Structural nearest neighbors (via Foldseek easy-search vs the PDB). Reported per hit: target PDB id, E-value, and alignment TM-score. A TM-score above ~0.5 is the conventional threshold for 'same fold'.